Protein AF-A0A4W6EGZ7-F1 (afdb_monomer)

Nearest PDB structures (foldseek):
  6w8p-assembly1_B  TM=8.541E-01  e=7.254E-18  Homo sapiens
  6w8n-assembly1_B  TM=8.958E-01  e=4.864E-16  Homo sapiens
  7lf6-assembly1_B  TM=8.904E-01  e=7.593E-16  Homo sapiens
  6w8p-assembly1_A  TM=8.804E-01  e=4.406E-16  Homo sapiens
  8fy5-assembly1_A  TM=9.240E-01  e=3.176E-13  Homo sapiens

Sequence (349 aa):
MGENDDSDIIEHHVEEEMEKRGARSHAASSSSFPESVSPSDREGHSSTQSSHRLLAYSDALISIIATVMILPVAHTKVEDNEELRESVQQLLTTKIAVYLMTFLIVNVAWAAHIRLFQVIVRIDDCLALLNLACMMLITFLPYTFSLMATFPQKILGILLFCGCVMVIGVIQSVIVLYAFSRPFLLNEQIQISENQTFYKHHILKVIMRVPLMCLFASIFSFIFFQLSYVLLAIVIFLPYISQFLKWCRSKAIGQVEETPDSMQFYTFLPNEPLTKERVEAFSDGVYAIVATLLILDIWFVSLCYLECSQKRQIHIFYTQYILLLKNLDMFILSGSFLSVRTTSQTQLS

Mean predicted aligned error: 16.62 Å

Solvent-accessible surface area (backbone atoms only — not comparable to full-atom values): 20512 Å² total; per-residue (Å²): 141,78,85,87,83,89,85,90,85,91,80,91,76,93,79,92,85,86,84,81,86,85,82,87,88,83,88,82,88,81,87,79,84,87,79,89,75,84,92,78,81,81,76,69,64,62,45,47,54,52,34,53,53,52,51,52,49,52,37,38,50,51,21,47,55,40,53,60,51,48,51,79,50,72,71,61,82,83,70,98,44,78,85,48,45,62,59,48,49,55,51,49,52,50,43,50,50,51,35,53,51,52,33,51,50,49,49,51,55,47,55,52,51,49,60,55,52,72,50,41,55,50,63,51,72,68,53,51,51,51,48,52,56,40,50,58,50,59,67,45,45,64,54,29,49,52,46,23,70,74,38,73,90,43,66,65,22,52,47,49,36,33,48,50,48,33,52,43,32,51,51,54,44,49,51,50,55,51,43,70,74,39,62,89,27,40,40,68,77,54,67,74,41,94,53,50,69,58,54,52,52,50,54,45,54,61,55,43,46,60,27,51,51,33,49,52,28,47,62,42,36,78,79,39,56,74,59,19,54,54,44,50,50,47,64,65,43,47,64,56,51,55,52,50,52,48,54,48,43,58,72,71,48,65,95,71,86,82,73,87,85,84,46,88,88,69,75,78,85,74,78,69,74,77,59,64,70,59,54,50,48,27,49,52,30,39,54,51,50,54,52,51,52,52,54,49,50,54,48,52,54,50,50,53,49,51,52,50,51,51,54,50,52,54,51,50,53,52,52,52,51,53,52,50,51,54,52,50,54,51,48,53,54,48,52,56,54,52,61,59,54,58,66,66,62,73,79,76,121

Organism: Lates calcarifer (NCBI:txid8187)

Foldseek 3Di:
DDDDDDDDDDDDDDDDDDDDDDDDDDDDDDDDDDDDDDPDDPPPPPQLVVLVVLLLVLLLLLLLLLQCLCVVLVPDDDDPDPVCVVVSVVVSVLSVVLSVLLSLVSVVLNLLVLVLVVFFRGDDPVLSVLSVVLSVLSSCLSVLSVVCSVCVVDLSSLCVNLVSLLVSLVSSLVSLVVCLVPVVRGDPVLSPDPPVVVVSVVSNCVSVVLSVLSVVLSVCCVVDSVVSVVSNVCSSCVVVVLVVVVVVCCVVPPDDDDDDDPCVVPPDPPPPDRDPVSVVSNVVSNVVVVVVVVVVVVVVVVVVVVVVVVVVVVVVVVVVVVVVVVVVVVVVVVVVVVVVVVVVVVVPD

Radius of gyration: 38.83 Å; Cα contacts (8 Å, |Δi|>4): 187; chains: 1; bounding box: 89×87×146 Å

Structure (mmCIF, N/CA/C/O backbone):
data_AF-A0A4W6EGZ7-F1
#
_entry.id   AF-A0A4W6EGZ7-F1
#
loop_
_atom_site.group_PDB
_atom_site.id
_atom_site.type_symbol
_atom_site.label_atom_id
_atom_site.label_alt_id
_atom_site.label_comp_id
_atom_site.label_asym_id
_atom_site.label_entity_id
_atom_site.label_seq_id
_atom_site.pdbx_PDB_ins_code
_atom_site.Cartn_x
_atom_site.Cartn_y
_atom_site.Cartn_z
_atom_site.occupancy
_atom_site.B_iso_or_equiv
_atom_site.auth_seq_id
_atom_site.auth_comp_id
_atom_site.auth_asym_id
_atom_site.auth_atom_id
_atom_site.pdbx_PDB_model_num
ATOM 1 N N . MET A 1 1 ? 46.562 -60.306 -47.762 1.00 34.50 1 MET A N 1
ATOM 2 C CA . MET A 1 1 ? 47.275 -61.598 -47.734 1.00 34.50 1 MET A CA 1
ATOM 3 C C . MET A 1 1 ? 48.629 -61.301 -47.121 1.00 34.50 1 MET A C 1
ATOM 5 O O . MET A 1 1 ? 49.376 -60.586 -47.766 1.00 34.50 1 MET A O 1
ATOM 9 N N . GLY A 1 2 ? 48.981 -61.627 -45.885 1.00 35.75 2 GLY A N 1
ATOM 10 C CA . GLY A 1 2 ? 48.367 -62.250 -44.701 1.00 35.75 2 GLY A CA 1
ATOM 11 C C . GLY A 1 2 ? 49.267 -61.827 -43.512 1.00 35.75 2 GLY A C 1
ATOM 12 O O . GLY A 1 2 ? 50.408 -61.444 -43.753 1.00 35.75 2 GLY A O 1
ATOM 13 N N . GLU A 1 3 ? 48.692 -61.567 -42.338 1.00 38.72 3 GLU A N 1
ATOM 14 C CA . GLU A 1 3 ? 48.838 -62.384 -41.108 1.00 38.72 3 GLU A CA 1
ATOM 15 C C . GLU A 1 3 ? 50.062 -62.067 -40.214 1.00 38.72 3 GLU A C 1
ATOM 17 O O . GLU A 1 3 ? 51.197 -62.143 -40.668 1.00 38.72 3 GLU A O 1
ATOM 22 N N . ASN A 1 4 ? 49.724 -61.784 -38.940 1.00 37.88 4 ASN A N 1
ATOM 23 C CA . ASN A 1 4 ? 50.337 -62.189 -37.656 1.00 37.88 4 ASN A CA 1
ATOM 24 C C . ASN A 1 4 ? 51.778 -61.715 -37.317 1.00 37.88 4 ASN A C 1
ATOM 26 O O . ASN A 1 4 ? 52.574 -61.438 -38.199 1.00 37.88 4 ASN A O 1
ATOM 30 N N . ASP A 1 5 ? 52.204 -61.539 -36.060 1.00 37.78 5 ASP A N 1
ATOM 31 C CA . ASP A 1 5 ? 51.812 -62.206 -34.812 1.00 37.78 5 ASP A CA 1
ATOM 32 C C . ASP A 1 5 ? 52.234 -61.392 -33.562 1.00 37.78 5 ASP A C 1
ATOM 34 O O . ASP A 1 5 ? 53.065 -60.482 -33.643 1.00 37.78 5 ASP A O 1
ATOM 38 N N . ASP A 1 6 ? 51.653 -61.771 -32.426 1.00 41.25 6 ASP A N 1
ATOM 39 C CA . ASP A 1 6 ? 51.824 -61.269 -31.055 1.00 41.25 6 ASP A CA 1
ATOM 40 C C . ASP A 1 6 ? 53.234 -61.432 -30.444 1.00 41.25 6 ASP A C 1
ATOM 42 O O . ASP A 1 6 ? 53.956 -62.374 -30.766 1.00 41.25 6 ASP A O 1
ATOM 46 N N . SER A 1 7 ? 53.557 -60.607 -29.431 1.00 36.69 7 SER A N 1
ATOM 47 C CA . SER A 1 7 ? 54.223 -61.084 -28.198 1.00 36.69 7 SER A CA 1
ATOM 48 C C . SER A 1 7 ? 54.240 -60.030 -27.074 1.00 36.69 7 SER A C 1
ATOM 50 O O . SER A 1 7 ? 54.911 -59.001 -27.177 1.00 36.69 7 SER A O 1
ATOM 52 N N . ASP A 1 8 ? 53.520 -60.357 -25.999 1.00 34.88 8 ASP A N 1
ATOM 53 C CA . ASP A 1 8 ? 53.550 -59.799 -24.639 1.00 34.88 8 ASP A CA 1
ATOM 54 C C . ASP A 1 8 ? 54.865 -60.094 -23.870 1.00 34.88 8 ASP A C 1
ATOM 56 O O . ASP A 1 8 ? 55.691 -60.885 -24.326 1.00 34.88 8 ASP A O 1
ATOM 60 N N . ILE A 1 9 ? 54.929 -59.567 -22.625 1.00 34.62 9 ILE A N 1
ATOM 61 C CA . ILE A 1 9 ? 55.724 -59.967 -21.423 1.00 34.62 9 ILE A CA 1
ATOM 62 C C . ILE A 1 9 ? 56.802 -58.919 -21.046 1.00 34.62 9 ILE A C 1
ATOM 64 O O . ILE A 1 9 ? 57.808 -58.779 -21.729 1.00 34.62 9 ILE A O 1
ATOM 68 N N . ILE A 1 10 ? 56.537 -57.983 -20.117 1.00 34.59 10 ILE A N 1
ATOM 69 C CA . ILE A 1 10 ? 56.601 -58.024 -18.626 1.00 34.59 10 ILE A CA 1
ATOM 70 C C . ILE A 1 10 ? 58.019 -58.193 -18.042 1.00 34.59 10 ILE A C 1
ATOM 72 O O . ILE A 1 10 ? 58.571 -59.283 -18.080 1.00 34.59 10 ILE A O 1
ATOM 76 N N . GLU A 1 11 ? 58.498 -57.157 -17.339 1.00 32.06 11 GLU A N 1
ATOM 77 C CA . GLU A 1 11 ? 59.302 -57.238 -16.097 1.00 32.06 11 GLU A CA 1
ATOM 78 C C . GLU A 1 11 ? 59.137 -55.888 -15.349 1.00 32.06 11 GLU A C 1
ATOM 80 O O . GLU A 1 11 ? 59.327 -54.830 -15.944 1.00 32.06 11 GLU A O 1
ATOM 85 N N . HIS A 1 12 ? 58.452 -55.832 -14.191 1.00 29.38 12 HIS A N 1
ATOM 86 C CA . HIS A 1 12 ? 59.007 -55.949 -12.820 1.00 29.38 12 HIS A CA 1
ATOM 87 C C . HIS A 1 12 ? 60.137 -54.931 -12.553 1.00 29.38 12 HIS A C 1
ATOM 89 O O . HIS A 1 12 ? 61.047 -54.812 -13.352 1.00 29.38 12 HIS A O 1
ATOM 95 N N . HIS A 1 13 ? 60.254 -54.190 -11.451 1.00 31.45 13 HIS A N 1
ATOM 96 C CA . HIS A 1 13 ? 59.600 -54.044 -10.146 1.00 31.45 13 HIS A CA 1
ATOM 97 C C . HIS A 1 13 ? 60.432 -52.937 -9.431 1.00 31.45 13 HIS A C 1
ATOM 99 O O . HIS A 1 13 ? 61.614 -52.842 -9.750 1.00 31.45 13 HIS A O 1
ATOM 105 N N . VAL A 1 14 ? 59.881 -52.252 -8.404 1.00 33.47 14 VAL A N 1
ATOM 106 C CA . VAL A 1 14 ? 60.615 -51.876 -7.150 1.00 33.47 14 VAL A CA 1
ATOM 107 C C . VAL A 1 14 ? 61.649 -50.727 -7.312 1.00 33.47 14 VAL A C 1
ATOM 109 O O . VAL A 1 14 ? 62.341 -50.650 -8.310 1.00 33.47 14 VAL A O 1
ATOM 112 N N . GLU A 1 15 ? 61.839 -49.708 -6.473 1.00 31.84 15 GLU A N 1
ATOM 113 C CA . GLU A 1 15 ? 61.562 -49.315 -5.080 1.00 31.84 15 GLU A CA 1
ATOM 114 C C . GLU A 1 15 ? 61.736 -47.760 -5.077 1.00 31.84 15 GLU A C 1
ATOM 116 O O . GLU A 1 15 ? 62.459 -47.218 -5.909 1.00 31.84 15 GLU A O 1
ATOM 121 N N . GLU A 1 16 ? 60.910 -46.965 -4.392 1.00 34.59 16 GLU A N 1
ATOM 122 C CA . GLU A 1 16 ? 61.142 -46.485 -3.013 1.00 34.59 16 GLU A CA 1
ATOM 123 C C . GLU A 1 16 ? 62.080 -45.259 -2.927 1.00 34.59 16 GLU A C 1
ATOM 125 O O . GLU A 1 16 ? 63.239 -45.303 -3.311 1.00 34.59 16 GLU A O 1
ATOM 130 N N . GLU A 1 17 ? 61.536 -44.125 -2.472 1.00 31.09 17 GLU A N 1
ATOM 131 C CA . GLU A 1 17 ? 62.020 -43.365 -1.303 1.00 31.09 17 GLU A CA 1
ATOM 132 C C . GLU A 1 17 ? 61.512 -41.912 -1.318 1.00 31.09 17 GLU A C 1
ATOM 134 O O . GLU A 1 17 ? 61.593 -41.162 -2.293 1.00 31.09 17 GLU A O 1
ATOM 139 N N . MET A 1 18 ? 60.958 -41.530 -0.169 1.00 36.44 18 MET A N 1
ATOM 140 C CA . MET A 1 18 ? 60.628 -40.168 0.227 1.00 36.44 18 MET A CA 1
ATOM 141 C C . MET A 1 18 ? 61.900 -39.434 0.672 1.00 36.44 18 MET A C 1
ATOM 143 O O . MET A 1 18 ? 62.632 -40.005 1.462 1.00 36.44 18 MET A O 1
ATOM 147 N N . GLU A 1 19 ? 62.064 -38.136 0.381 1.00 36.59 19 GLU A N 1
ATOM 148 C CA . GLU A 1 19 ? 62.277 -37.139 1.451 1.00 36.59 19 GLU A CA 1
ATOM 149 C C . GLU A 1 19 ? 62.376 -35.669 0.990 1.00 36.59 19 GLU A C 1
ATOM 151 O O . GLU A 1 19 ? 63.069 -35.305 0.049 1.00 36.59 19 GLU A O 1
ATOM 156 N N . LYS A 1 20 ? 61.737 -34.827 1.816 1.00 33.38 20 LYS A N 1
ATOM 157 C CA . LYS A 1 20 ? 6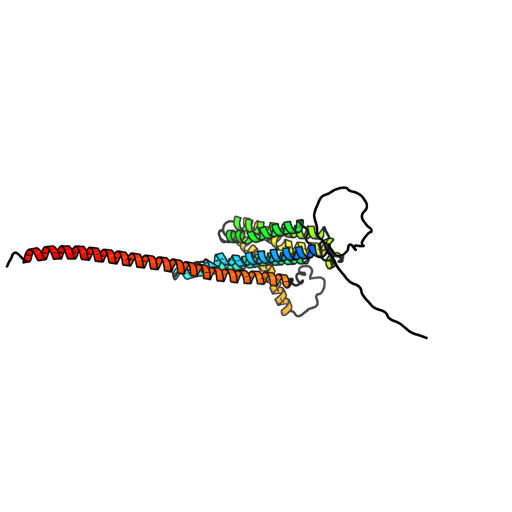2.123 -33.475 2.274 1.00 33.38 20 LYS A CA 1
ATOM 158 C C . LYS A 1 20 ? 62.247 -32.277 1.313 1.00 33.38 20 LYS A C 1
ATOM 160 O O . LYS A 1 20 ? 63.257 -32.014 0.680 1.00 33.38 20 LYS A O 1
ATOM 165 N N . ARG A 1 21 ? 61.262 -31.386 1.512 1.00 31.66 21 ARG A N 1
ATOM 166 C CA . ARG A 1 21 ? 61.390 -29.988 1.999 1.00 31.66 21 ARG A CA 1
ATOM 167 C C . ARG A 1 21 ? 62.599 -29.155 1.520 1.00 31.66 21 ARG A C 1
ATOM 169 O O . ARG A 1 21 ? 63.669 -29.228 2.110 1.00 31.66 21 ARG A O 1
ATOM 176 N N . GLY A 1 22 ? 62.269 -28.088 0.785 1.00 28.33 22 GLY A N 1
ATOM 177 C CA . GLY A 1 22 ? 62.440 -26.731 1.322 1.00 28.33 22 GLY A CA 1
ATOM 178 C C . GLY A 1 22 ? 63.346 -25.760 0.552 1.00 28.33 22 GLY A C 1
ATOM 179 O O . GLY A 1 22 ? 64.524 -26.012 0.371 1.00 28.33 22 GLY A O 1
ATOM 180 N N . ALA A 1 23 ? 62.768 -24.576 0.298 1.00 30.16 23 ALA A N 1
ATOM 181 C CA . ALA A 1 23 ? 63.390 -23.258 0.080 1.00 30.16 23 ALA A CA 1
ATOM 182 C C . ALA A 1 23 ? 63.791 -22.814 -1.352 1.00 30.16 23 ALA A C 1
ATOM 184 O O . ALA A 1 23 ? 64.776 -23.259 -1.920 1.00 30.16 23 ALA A O 1
ATOM 185 N N . ARG A 1 24 ? 62.998 -21.842 -1.858 1.00 32.19 24 ARG A N 1
ATOM 186 C CA . ARG A 1 24 ? 63.340 -20.574 -2.569 1.00 32.19 24 ARG A CA 1
ATOM 187 C C . ARG A 1 24 ? 64.786 -20.470 -3.107 1.00 32.19 24 ARG A C 1
ATOM 189 O O . ARG A 1 24 ? 65.709 -20.546 -2.314 1.00 32.19 24 ARG A O 1
ATOM 196 N N . SER A 1 25 ? 65.044 -20.123 -4.372 1.00 29.03 25 SER A N 1
ATOM 197 C CA . SER A 1 25 ? 64.777 -18.803 -4.978 1.00 29.03 25 SER A CA 1
ATOM 198 C C . SER A 1 25 ? 65.098 -18.774 -6.494 1.00 29.03 25 SER A C 1
ATOM 200 O O . SER A 1 25 ? 65.737 -19.676 -7.020 1.00 29.03 25 SER A O 1
ATOM 202 N N . HIS A 1 26 ? 64.724 -17.652 -7.128 1.00 33.03 26 HIS A N 1
ATOM 203 C CA . HIS A 1 26 ? 65.127 -17.116 -8.445 1.00 33.03 26 HIS A CA 1
ATOM 204 C C . HIS A 1 26 ? 64.165 -17.265 -9.641 1.00 33.03 26 HIS A C 1
ATOM 206 O O . HIS A 1 26 ? 64.108 -18.255 -10.355 1.00 33.03 26 HIS A O 1
ATOM 212 N N . ALA A 1 27 ? 63.444 -16.155 -9.836 1.00 31.47 27 ALA A N 1
ATOM 213 C CA . ALA A 1 27 ? 62.893 -15.594 -11.064 1.00 31.47 27 ALA A CA 1
ATOM 214 C C . ALA A 1 27 ? 63.597 -15.988 -12.378 1.00 31.47 27 ALA A C 1
ATOM 216 O O . ALA A 1 27 ? 64.810 -15.845 -12.483 1.00 31.47 27 ALA A O 1
ATOM 217 N N . ALA A 1 28 ? 62.822 -16.298 -13.424 1.00 30.58 28 ALA A N 1
ATOM 218 C CA . ALA A 1 28 ? 62.469 -15.349 -14.492 1.00 30.58 28 ALA A CA 1
ATOM 219 C C . ALA A 1 28 ? 61.888 -16.061 -15.736 1.00 30.58 28 ALA A C 1
ATOM 221 O O . ALA A 1 28 ? 62.391 -17.086 -16.177 1.00 30.58 28 ALA A O 1
ATOM 222 N N . SER A 1 29 ? 60.915 -15.384 -16.354 1.00 28.80 29 SER A N 1
ATOM 223 C CA . SER A 1 29 ? 60.563 -15.370 -17.788 1.00 28.80 29 SER A CA 1
ATOM 224 C C . SER A 1 29 ? 59.594 -16.407 -18.406 1.00 28.80 29 SER A C 1
ATOM 226 O O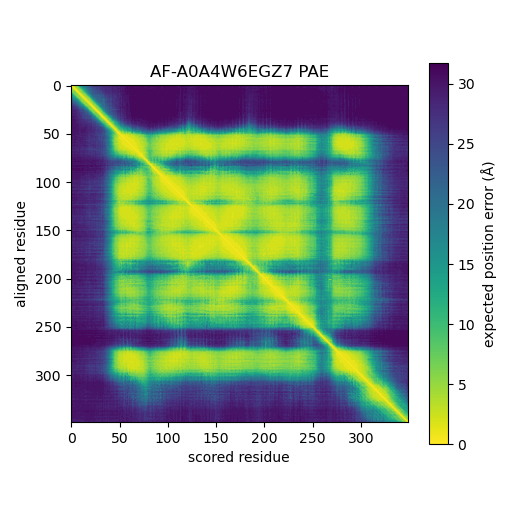 . SER A 1 29 ? 59.842 -17.604 -18.471 1.00 28.80 29 SER A O 1
ATOM 228 N N . SER A 1 30 ? 58.526 -15.817 -18.975 1.00 30.16 30 SER A N 1
ATOM 229 C CA . SER A 1 30 ? 57.712 -16.199 -20.149 1.00 30.16 30 SER A CA 1
ATOM 230 C C . SER A 1 30 ? 56.708 -17.360 -20.066 1.00 30.16 30 SER A C 1
ATOM 232 O O . SER A 1 30 ? 56.926 -18.446 -20.589 1.00 30.16 30 SER A O 1
ATOM 234 N N . SER A 1 31 ? 55.537 -17.030 -19.512 1.00 34.16 31 SER A N 1
ATOM 235 C CA . SER A 1 31 ? 54.205 -17.628 -19.723 1.00 34.16 31 SER A CA 1
ATOM 236 C C . SER A 1 31 ? 53.756 -17.484 -21.193 1.00 34.16 31 SER A C 1
ATOM 238 O O . SER A 1 31 ? 53.787 -16.379 -21.730 1.00 34.16 31 SER A O 1
ATOM 240 N N . SER A 1 32 ? 53.569 -18.583 -21.929 1.00 34.41 32 SER A N 1
ATOM 241 C CA . SER A 1 32 ? 52.324 -19.361 -22.129 1.00 34.41 32 SER A CA 1
ATOM 242 C C . SER A 1 32 ? 51.372 -18.806 -23.205 1.00 34.41 32 SER A C 1
ATOM 244 O O . SER A 1 32 ? 50.861 -17.694 -23.103 1.00 34.41 32 SER A O 1
ATOM 246 N N . PHE A 1 33 ? 51.146 -19.650 -24.216 1.00 30.58 33 PHE A N 1
ATOM 247 C CA . PHE A 1 33 ? 50.216 -19.543 -25.346 1.00 30.58 33 PHE A CA 1
ATOM 248 C C . PHE A 1 33 ? 48.742 -19.344 -24.918 1.00 30.58 33 PHE A C 1
ATOM 250 O O . PHE A 1 33 ? 48.397 -19.695 -23.789 1.00 30.58 33 PHE A O 1
ATOM 257 N N . PRO A 1 34 ? 47.863 -18.795 -25.787 1.00 43.19 34 PRO A N 1
ATOM 258 C CA . PRO A 1 34 ? 46.523 -18.377 -25.393 1.00 43.19 34 PRO A CA 1
ATOM 259 C C . PRO A 1 34 ? 45.506 -19.524 -25.477 1.00 43.19 34 PRO A C 1
ATOM 261 O O . PRO A 1 34 ? 45.296 -20.109 -26.538 1.00 43.19 34 PRO A O 1
ATOM 264 N N . GLU A 1 35 ? 44.825 -19.783 -24.363 1.00 32.62 35 GLU A N 1
ATOM 265 C CA . GLU A 1 35 ? 43.574 -20.541 -24.318 1.00 32.62 35 GLU A CA 1
ATOM 266 C C . GLU A 1 35 ? 42.425 -19.592 -24.697 1.00 32.62 35 GLU A C 1
ATOM 268 O O . GLU A 1 35 ? 42.230 -18.535 -24.090 1.00 32.62 35 GLU A O 1
ATOM 273 N N . SER A 1 36 ? 41.679 -19.944 -25.737 1.00 36.41 36 SER A N 1
ATOM 274 C CA . SER A 1 36 ? 40.517 -19.209 -26.226 1.00 36.41 36 SER A CA 1
ATOM 275 C C . SER A 1 36 ? 39.382 -19.215 -25.197 1.00 36.41 36 SER A C 1
ATOM 277 O O . SER A 1 36 ? 38.707 -20.228 -25.021 1.00 36.41 36 SER A O 1
ATOM 279 N N . VAL A 1 37 ? 39.128 -18.070 -24.563 1.00 37.94 37 VAL A N 1
ATOM 280 C CA . VAL A 1 37 ? 37.920 -17.833 -23.760 1.00 37.94 37 VAL A CA 1
ATOM 281 C C . VAL A 1 37 ? 36.997 -16.908 -24.546 1.00 37.94 37 VAL A C 1
ATOM 283 O O . VAL A 1 37 ? 37.290 -15.731 -24.745 1.00 37.94 37 VAL A O 1
ATOM 286 N N . SER A 1 38 ? 35.876 -17.452 -25.010 1.00 36.78 38 SER A N 1
ATOM 287 C CA . SER A 1 38 ? 34.748 -16.702 -25.567 1.00 36.78 38 SER A CA 1
ATOM 288 C C . SER A 1 38 ? 34.126 -15.784 -24.497 1.00 36.78 38 SER A C 1
ATOM 290 O O . SER A 1 38 ? 33.728 -16.285 -23.441 1.00 36.78 38 SER A O 1
ATOM 292 N N . PRO A 1 39 ? 33.997 -14.464 -24.729 1.00 40.12 39 PRO A N 1
ATOM 293 C CA . PRO A 1 39 ? 33.463 -13.529 -23.743 1.00 40.12 39 PRO A CA 1
ATOM 294 C C . PRO A 1 39 ? 31.978 -13.222 -24.008 1.00 40.12 39 PRO A C 1
ATOM 296 O O . PRO A 1 39 ? 31.656 -12.111 -24.421 1.00 40.12 39 PRO A O 1
ATOM 299 N N . SER A 1 40 ? 31.062 -14.179 -23.805 1.00 38.47 40 SER A N 1
ATOM 300 C CA . SER A 1 40 ? 29.619 -13.905 -24.006 1.00 38.47 40 SER A CA 1
ATOM 301 C C . SER A 1 40 ? 28.663 -14.276 -22.869 1.00 38.47 40 SER A C 1
ATOM 303 O O . SER A 1 40 ? 27.578 -13.710 -22.836 1.00 38.47 40 SER A O 1
ATOM 305 N N . ASP A 1 41 ? 29.028 -15.112 -21.888 1.00 40.09 41 ASP A N 1
ATOM 306 C CA . ASP A 1 41 ? 27.982 -15.737 -21.042 1.00 40.09 41 ASP A CA 1
ATOM 307 C C . ASP A 1 41 ? 28.017 -15.384 -19.540 1.00 40.09 41 ASP A C 1
ATOM 309 O O . ASP A 1 41 ? 27.253 -15.944 -18.755 1.00 40.09 41 ASP A O 1
ATOM 313 N N . ARG A 1 42 ? 28.868 -14.449 -19.087 1.00 41.28 42 ARG A N 1
ATOM 314 C CA . ARG A 1 42 ? 29.044 -14.182 -17.637 1.00 41.28 42 ARG A CA 1
ATOM 315 C C . ARG A 1 42 ? 28.344 -12.949 -17.056 1.00 41.28 42 ARG A C 1
ATOM 317 O O . ARG A 1 42 ? 28.245 -12.868 -15.835 1.00 41.28 42 ARG A O 1
ATOM 324 N N . GLU A 1 43 ? 27.799 -12.037 -17.861 1.00 45.09 43 GLU A N 1
ATOM 325 C CA . GLU A 1 43 ? 27.253 -10.762 -17.339 1.00 45.09 43 GLU A CA 1
ATOM 326 C C . GLU A 1 43 ? 25.711 -10.651 -17.347 1.00 45.09 43 GLU A C 1
ATOM 328 O O . GLU A 1 43 ? 25.152 -9.749 -16.724 1.00 45.09 43 GLU A O 1
ATOM 333 N N . GLY A 1 44 ? 24.990 -11.591 -17.974 1.00 45.84 44 GLY A N 1
ATOM 334 C CA . GLY A 1 44 ? 23.518 -11.552 -18.057 1.00 45.84 44 GLY A CA 1
ATOM 335 C C . GLY A 1 44 ? 22.761 -12.181 -16.875 1.00 45.84 44 GLY A C 1
ATOM 336 O O . GLY A 1 44 ? 21.657 -11.747 -16.540 1.00 45.84 44 GLY A O 1
ATOM 337 N N . HIS A 1 45 ? 23.338 -13.193 -16.219 1.00 46.47 45 HIS A N 1
ATOM 338 C CA . HIS A 1 45 ? 22.635 -13.983 -15.196 1.00 46.47 45 HIS A CA 1
ATOM 339 C C . HIS A 1 45 ? 22.722 -13.412 -13.769 1.00 46.47 45 HIS A C 1
ATOM 341 O O . HIS A 1 45 ? 21.817 -13.631 -12.966 1.00 46.47 45 HIS A O 1
ATOM 347 N N . SER A 1 46 ? 23.773 -12.662 -13.428 1.00 55.84 46 SER A N 1
ATOM 348 C CA . SER A 1 46 ? 23.961 -12.138 -12.064 1.00 55.84 46 SER A CA 1
ATOM 349 C C . SER A 1 46 ? 23.036 -10.955 -11.742 1.00 55.84 46 SER A C 1
ATOM 351 O O . SER A 1 46 ? 22.502 -10.868 -10.635 1.00 55.84 46 SER A O 1
ATOM 353 N N . SER A 1 47 ? 22.805 -10.067 -12.713 1.00 58.00 47 SER A N 1
ATOM 354 C CA . SER A 1 47 ? 21.984 -8.853 -12.560 1.00 58.00 47 SER A CA 1
ATOM 355 C C . SER A 1 47 ? 20.476 -9.130 -12.560 1.00 58.00 47 SER A C 1
ATOM 357 O O . SER A 1 47 ? 19.707 -8.434 -11.901 1.00 58.00 47 SER A O 1
ATOM 359 N N . THR A 1 48 ? 20.038 -10.176 -13.259 1.00 59.00 48 THR A N 1
ATOM 360 C CA . THR A 1 48 ? 18.641 -10.639 -13.249 1.00 59.00 48 THR A CA 1
ATOM 361 C C . THR A 1 48 ? 18.302 -11.387 -11.957 1.00 59.00 48 THR A C 1
ATOM 363 O O . THR A 1 48 ? 17.205 -11.253 -11.418 1.00 59.00 48 THR A O 1
ATOM 366 N N . GLN A 1 49 ? 19.258 -12.123 -11.384 1.00 62.19 49 GLN A N 1
ATOM 367 C CA . GLN A 1 49 ? 19.066 -12.770 -10.086 1.00 62.19 49 GLN A CA 1
ATOM 368 C C . GLN A 1 49 ? 19.002 -11.755 -8.930 1.00 62.19 49 GLN A C 1
ATOM 370 O O . GLN A 1 49 ? 18.236 -11.948 -7.979 1.00 62.19 49 GLN A O 1
ATOM 375 N N . SER A 1 50 ? 19.785 -10.671 -8.983 1.00 72.25 50 SER A N 1
ATOM 376 C CA . SER A 1 50 ? 19.764 -9.634 -7.943 1.00 72.25 50 SER A CA 1
ATOM 377 C C . SER A 1 50 ? 18.443 -8.860 -7.924 1.00 72.25 50 SER A C 1
ATOM 379 O O . SER A 1 50 ? 17.931 -8.573 -6.838 1.00 72.25 50 SER A O 1
ATOM 381 N N . SER A 1 51 ? 17.838 -8.605 -9.091 1.00 77.44 51 SER A N 1
ATOM 382 C CA . SER A 1 51 ? 16.540 -7.936 -9.173 1.00 77.44 51 SER A CA 1
ATOM 383 C C . SER A 1 51 ? 15.424 -8.776 -8.561 1.00 77.44 51 SER A C 1
ATOM 385 O O . SER A 1 51 ? 14.701 -8.288 -7.692 1.00 77.44 51 SER A O 1
ATOM 387 N N . HIS A 1 52 ? 15.354 -10.066 -8.891 1.00 83.25 52 HIS A N 1
ATOM 388 C CA . HIS A 1 52 ? 14.364 -10.975 -8.311 1.00 83.25 52 HIS A CA 1
ATOM 389 C C . HIS A 1 52 ? 14.433 -11.023 -6.774 1.00 83.25 52 HIS A C 1
ATOM 391 O O . HIS A 1 52 ? 13.409 -10.972 -6.093 1.00 83.25 52 HIS A O 1
ATOM 397 N N . ARG A 1 53 ? 15.644 -11.058 -6.201 1.00 88.06 53 ARG A N 1
ATOM 398 C CA . ARG A 1 53 ? 15.832 -11.043 -4.739 1.00 88.06 53 ARG A CA 1
ATOM 399 C C . ARG A 1 53 ? 15.368 -9.735 -4.100 1.00 88.06 53 ARG A C 1
ATOM 401 O O . ARG A 1 53 ? 14.771 -9.776 -3.027 1.00 88.06 53 ARG A O 1
ATOM 408 N N . LEU A 1 54 ? 15.630 -8.593 -4.737 1.00 88.12 54 LEU A N 1
ATOM 409 C CA . LEU A 1 54 ? 15.172 -7.292 -4.245 1.00 88.12 54 LEU A CA 1
ATOM 410 C C . LEU A 1 54 ? 13.642 -7.181 -4.291 1.00 88.12 54 LEU A C 1
ATOM 412 O O . LEU A 1 54 ? 13.035 -6.686 -3.344 1.00 88.12 54 LEU A O 1
ATOM 416 N N . LEU A 1 55 ? 13.020 -7.676 -5.364 1.00 88.56 55 LEU A N 1
ATOM 417 C CA . LEU A 1 55 ? 11.565 -7.718 -5.507 1.00 88.56 55 LEU A CA 1
ATOM 418 C C . LEU A 1 55 ? 10.927 -8.605 -4.430 1.00 88.56 55 LEU A C 1
ATOM 420 O O . LEU A 1 55 ? 10.000 -8.158 -3.757 1.00 88.56 55 LEU A O 1
ATOM 424 N N . ALA A 1 56 ? 11.468 -9.808 -4.215 1.00 90.25 56 ALA A N 1
ATOM 425 C CA . ALA A 1 56 ? 11.010 -10.716 -3.165 1.00 90.25 56 ALA A CA 1
ATOM 426 C C . ALA A 1 56 ? 11.156 -10.099 -1.763 1.00 90.25 56 ALA A C 1
ATOM 428 O O . ALA A 1 56 ? 10.268 -10.245 -0.925 1.00 90.25 56 ALA A O 1
ATOM 429 N N . TYR A 1 57 ? 12.243 -9.358 -1.515 1.00 92.25 57 TYR A N 1
ATOM 430 C CA . TYR A 1 57 ? 12.416 -8.591 -0.280 1.00 92.25 57 TYR A CA 1
ATOM 431 C C . TYR A 1 57 ? 11.320 -7.529 -0.107 1.00 92.25 57 TYR A C 1
ATOM 433 O O . TYR A 1 57 ? 10.697 -7.475 0.953 1.00 92.25 57 TYR A O 1
ATOM 441 N N . SER A 1 58 ? 11.053 -6.716 -1.136 1.00 93.38 58 SER A N 1
ATOM 442 C CA . SER A 1 58 ? 9.992 -5.702 -1.089 1.00 93.38 58 SER A CA 1
ATOM 443 C C . SER A 1 58 ? 8.614 -6.331 -0.840 1.00 93.38 58 SER A C 1
ATOM 445 O O . SER A 1 58 ? 7.847 -5.813 -0.032 1.00 93.38 58 SER A O 1
ATOM 447 N N 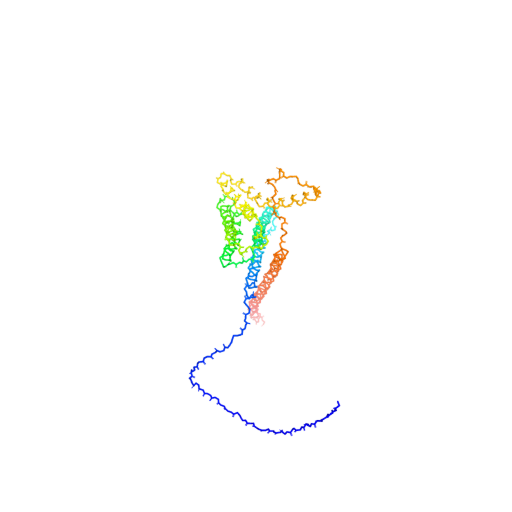. ASP A 1 59 ? 8.297 -7.453 -1.492 1.00 92.69 59 ASP A N 1
ATOM 448 C CA . ASP A 1 59 ? 7.005 -8.133 -1.331 1.00 92.69 59 ASP A CA 1
ATOM 449 C C . ASP A 1 59 ? 6.832 -8.703 0.082 1.00 92.69 59 ASP A C 1
ATOM 451 O O . ASP A 1 59 ? 5.794 -8.484 0.711 1.00 92.69 59 ASP A O 1
ATOM 455 N N . ALA A 1 60 ? 7.866 -9.362 0.614 1.00 92.69 60 ALA A N 1
ATOM 456 C CA . ALA A 1 60 ? 7.863 -9.872 1.981 1.00 92.69 60 ALA A CA 1
ATOM 457 C C . ALA A 1 60 ? 7.703 -8.734 3.000 1.00 92.69 60 ALA A C 1
ATOM 459 O O . ALA A 1 60 ? 6.878 -8.820 3.909 1.00 92.69 60 ALA A O 1
ATOM 460 N N . LEU A 1 61 ? 8.443 -7.636 2.823 1.00 93.88 61 LEU A N 1
ATOM 461 C CA . LEU A 1 61 ? 8.375 -6.472 3.702 1.00 93.88 61 LEU A CA 1
ATOM 462 C C . LEU A 1 61 ? 6.972 -5.848 3.702 1.00 93.88 61 LEU A C 1
ATOM 464 O O . LEU A 1 61 ? 6.399 -5.618 4.766 1.00 93.88 61 LEU A O 1
ATOM 468 N N . ILE A 1 62 ? 6.399 -5.604 2.521 1.00 92.44 62 ILE A N 1
ATOM 469 C CA . ILE A 1 62 ? 5.057 -5.027 2.381 1.00 92.44 62 ILE A CA 1
ATOM 470 C C . ILE A 1 62 ? 3.999 -5.964 2.977 1.00 92.44 62 ILE A C 1
ATOM 472 O O . ILE A 1 62 ? 3.115 -5.493 3.693 1.00 92.44 62 ILE A O 1
ATOM 476 N N . SER A 1 63 ? 4.110 -7.274 2.760 1.00 92.25 63 SER A N 1
ATOM 477 C CA . SER A 1 63 ? 3.217 -8.258 3.375 1.00 92.25 63 SER A CA 1
ATOM 478 C C . SER A 1 63 ? 3.257 -8.206 4.909 1.00 92.25 63 SER A C 1
ATOM 480 O O . SER A 1 63 ? 2.209 -8.181 5.563 1.00 92.25 63 SER A O 1
ATOM 482 N N . ILE A 1 64 ? 4.455 -8.137 5.500 1.00 92.00 64 ILE A N 1
ATOM 483 C CA . ILE A 1 64 ? 4.624 -7.986 6.952 1.00 92.00 64 ILE A CA 1
ATOM 484 C C . ILE A 1 64 ? 3.948 -6.698 7.424 1.00 92.00 64 ILE A C 1
ATOM 486 O O . ILE A 1 64 ? 3.138 -6.728 8.345 1.00 92.00 64 ILE A O 1
ATOM 490 N N . ILE A 1 65 ? 4.223 -5.570 6.768 1.00 91.69 65 ILE A N 1
ATOM 491 C CA . ILE A 1 65 ? 3.652 -4.267 7.134 1.00 91.69 65 ILE A CA 1
ATOM 492 C C . ILE A 1 65 ? 2.125 -4.286 7.063 1.00 91.69 65 ILE A C 1
ATOM 494 O O . ILE A 1 65 ? 1.467 -3.794 7.976 1.00 91.69 65 ILE A O 1
ATOM 498 N N . ALA A 1 66 ? 1.554 -4.850 5.998 1.00 90.06 66 ALA A N 1
ATOM 499 C CA . ALA A 1 66 ? 0.111 -4.924 5.816 1.00 90.06 66 ALA A CA 1
ATOM 500 C C . ALA A 1 66 ? -0.550 -5.761 6.921 1.00 90.06 66 ALA A C 1
ATOM 502 O O . ALA A 1 66 ? -1.581 -5.373 7.470 1.00 90.06 66 ALA A O 1
ATOM 503 N N . THR A 1 67 ? 0.058 -6.890 7.283 1.00 90.25 67 THR A N 1
ATOM 504 C CA . THR A 1 67 ? -0.496 -7.810 8.283 1.00 90.25 67 THR A CA 1
ATOM 505 C C . THR A 1 67 ? -0.355 -7.304 9.708 1.00 90.25 67 THR A C 1
ATOM 507 O O . THR A 1 67 ? -1.324 -7.385 10.460 1.00 90.25 67 THR A O 1
ATOM 510 N N . VAL A 1 68 ? 0.778 -6.704 10.089 1.00 87.62 68 VAL A N 1
ATOM 511 C CA . VAL A 1 68 ? 0.966 -6.197 11.462 1.00 87.62 68 VAL A CA 1
ATOM 512 C C . VAL A 1 68 ? 0.000 -5.062 11.830 1.00 87.62 68 VAL A C 1
ATOM 514 O O . VAL A 1 68 ? -0.176 -4.770 13.013 1.00 87.62 68 VAL A O 1
ATOM 517 N N . MET A 1 69 ? -0.701 -4.465 10.857 1.00 85.31 69 MET A N 1
ATOM 518 C CA . MET A 1 69 ? -1.751 -3.468 11.114 1.00 85.31 69 MET A CA 1
ATOM 519 C C . MET A 1 69 ? -2.953 -4.028 11.874 1.00 85.31 69 MET A C 1
ATOM 521 O O . MET A 1 69 ? -3.753 -3.245 12.383 1.00 85.31 69 MET A O 1
ATOM 525 N N . ILE A 1 70 ? -3.101 -5.353 11.971 1.00 85.88 70 ILE A N 1
ATOM 526 C CA . ILE A 1 70 ? -4.172 -5.971 12.761 1.00 85.88 70 ILE A CA 1
ATOM 527 C C . ILE A 1 70 ? -3.906 -5.901 14.272 1.00 85.88 70 ILE A C 1
ATOM 529 O O . ILE A 1 70 ? -4.845 -5.933 15.067 1.00 85.88 70 ILE A O 1
ATOM 533 N N . LEU A 1 71 ? -2.642 -5.756 14.691 1.00 82.94 71 LEU A N 1
ATOM 534 C CA . LEU A 1 71 ? -2.245 -5.808 16.105 1.00 82.94 71 LEU A CA 1
ATOM 535 C C . LEU A 1 71 ? -2.976 -4.784 16.998 1.00 82.94 71 LEU A C 1
ATOM 537 O O . LEU A 1 71 ? -3.471 -5.174 18.059 1.00 82.94 71 LEU A O 1
ATOM 541 N N . PRO A 1 72 ? -3.138 -3.502 16.602 1.00 76.62 72 PRO A N 1
ATOM 542 C CA . PRO A 1 72 ? -3.878 -2.524 17.403 1.00 76.62 72 PRO A CA 1
ATOM 543 C C . PRO A 1 72 ? -5.367 -2.860 17.582 1.00 76.62 72 PRO A C 1
ATOM 545 O O . PRO A 1 72 ? -6.001 -2.378 18.527 1.00 76.62 72 PRO A O 1
ATOM 548 N N . VAL A 1 73 ? -5.937 -3.658 16.670 1.00 78.06 73 VAL A N 1
ATOM 549 C CA . VAL A 1 73 ? -7.316 -4.154 16.761 1.00 78.06 73 VAL A CA 1
ATOM 550 C C . VAL A 1 73 ? -7.378 -5.313 17.753 1.00 78.06 73 VAL A C 1
ATOM 552 O O . VAL A 1 73 ? -8.206 -5.272 18.664 1.00 78.06 73 VAL A O 1
ATOM 555 N N . ALA A 1 74 ? -6.457 -6.276 17.634 1.00 71.81 74 ALA A N 1
ATOM 556 C CA . ALA A 1 74 ? -6.392 -7.478 18.468 1.00 71.81 74 ALA A CA 1
ATOM 557 C C . ALA A 1 74 ? -6.221 -7.180 19.971 1.00 71.81 74 ALA A C 1
ATOM 559 O O . ALA A 1 74 ? -6.792 -7.870 20.805 1.00 71.81 74 ALA A O 1
ATOM 560 N N . HIS A 1 75 ? -5.501 -6.116 20.340 1.00 70.19 75 HIS A N 1
ATOM 561 C CA . HIS A 1 75 ? -5.273 -5.747 21.748 1.00 70.19 75 HIS A CA 1
ATOM 562 C C . HIS A 1 75 ? -6.436 -4.974 22.409 1.00 70.19 75 HIS A C 1
ATOM 564 O O . HIS A 1 75 ? -6.282 -4.429 23.506 1.00 70.19 75 HIS A O 1
ATOM 570 N N . THR A 1 76 ? -7.601 -4.873 21.763 1.00 69.50 76 THR A N 1
ATOM 571 C CA . THR A 1 76 ? -8.750 -4.150 22.331 1.00 69.50 76 THR A CA 1
ATOM 572 C C . THR A 1 76 ? -9.428 -4.998 23.410 1.00 69.50 76 THR A C 1
ATOM 574 O O . THR A 1 76 ? -10.082 -5.989 23.103 1.00 69.50 76 THR A O 1
ATOM 577 N N . LYS A 1 77 ? -9.284 -4.605 24.682 1.00 65.88 77 LYS A N 1
ATOM 578 C CA . LYS A 1 77 ? -9.960 -5.255 25.816 1.00 65.88 77 LYS A CA 1
ATOM 579 C C . LYS A 1 77 ? -11.439 -4.859 25.840 1.00 65.88 77 LYS A C 1
ATOM 581 O O . LYS A 1 77 ? -11.749 -3.671 25.863 1.00 65.88 77 LYS A O 1
ATOM 586 N N . VAL A 1 78 ? -12.328 -5.847 25.836 1.00 61.81 78 VAL A N 1
ATOM 587 C CA . VAL A 1 78 ? -13.773 -5.662 26.022 1.00 61.81 78 VAL A CA 1
ATOM 588 C C . VAL A 1 78 ? -14.073 -5.928 27.497 1.00 61.81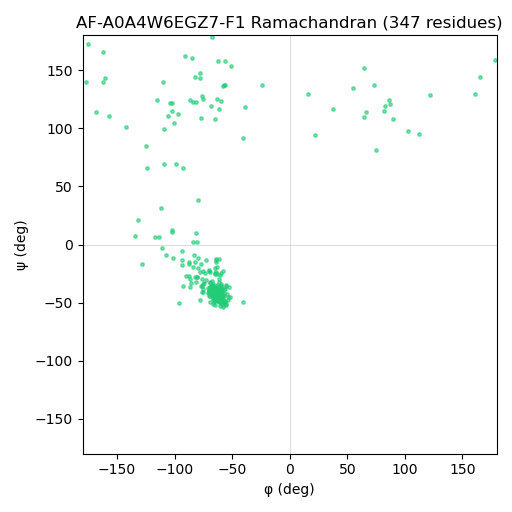 78 VAL A C 1
ATOM 590 O O . VAL A 1 78 ? -13.884 -7.050 27.958 1.00 61.81 78 VAL A O 1
ATOM 593 N N . GLU A 1 79 ? -14.458 -4.899 28.254 1.00 57.41 79 GLU A N 1
ATOM 594 C CA . GLU A 1 79 ? -14.949 -5.064 29.630 1.00 57.41 79 GLU A CA 1
ATOM 595 C C . GLU A 1 79 ? -16.433 -5.460 29.632 1.00 57.41 79 GLU A C 1
ATOM 597 O O . GLU A 1 79 ? -17.213 -4.994 28.801 1.00 57.41 79 GLU A O 1
ATOM 602 N N . ASP A 1 80 ? -16.811 -6.310 30.587 1.00 57.59 80 ASP A N 1
ATOM 603 C CA . ASP A 1 80 ? -18.085 -7.045 30.667 1.00 57.59 80 ASP A CA 1
ATOM 604 C C . ASP A 1 80 ? -19.265 -6.200 31.205 1.00 57.59 80 ASP A C 1
ATOM 606 O O . ASP A 1 80 ? -20.103 -6.664 31.974 1.00 57.59 80 ASP A O 1
ATOM 610 N N . ASN A 1 81 ? -19.329 -4.921 30.829 1.00 58.75 81 ASN A N 1
ATOM 611 C CA . ASN A 1 81 ? -20.388 -4.003 31.256 1.00 58.75 81 ASN A CA 1
ATOM 612 C C . ASN A 1 81 ? -21.387 -3.783 30.108 1.00 58.75 81 ASN A C 1
ATOM 614 O O . ASN A 1 81 ? -20.999 -3.314 29.039 1.00 58.75 81 ASN A O 1
ATOM 618 N N . GLU A 1 82 ? -22.677 -4.085 30.313 1.00 63.19 82 GLU A N 1
ATOM 619 C CA . GLU A 1 82 ? -23.700 -4.019 29.251 1.00 63.19 82 GLU A CA 1
ATOM 620 C C . GLU A 1 82 ? -23.864 -2.630 28.615 1.00 63.19 82 GLU A C 1
ATOM 622 O O . GLU A 1 82 ? -23.972 -2.544 27.394 1.00 63.19 82 GLU A O 1
ATOM 627 N N . GLU A 1 83 ? -23.783 -1.545 29.389 1.00 63.94 83 GLU A N 1
ATOM 628 C CA . GLU A 1 83 ? -23.818 -0.170 28.853 1.00 63.94 83 GLU A CA 1
ATOM 629 C C . GLU A 1 83 ? -22.551 0.188 28.053 1.00 63.94 83 GLU A C 1
ATOM 631 O O . GLU A 1 83 ? -22.570 1.032 27.155 1.00 63.94 83 GLU A O 1
ATOM 636 N N . LEU A 1 84 ? -21.441 -0.500 28.330 1.00 61.00 84 LEU A N 1
ATOM 637 C CA . LEU A 1 84 ? -20.188 -0.342 27.599 1.00 61.00 84 LEU A CA 1
ATOM 638 C C . LEU A 1 84 ? -20.205 -1.108 26.270 1.00 61.00 84 LEU A C 1
ATOM 640 O O . LEU A 1 84 ? -19.430 -0.765 25.382 1.00 61.00 84 LEU A O 1
ATOM 644 N N . ARG A 1 85 ? -21.082 -2.109 26.090 1.00 65.62 85 ARG A N 1
ATOM 645 C CA . ARG A 1 85 ? -21.097 -2.974 24.895 1.00 65.62 85 ARG A CA 1
ATOM 646 C C . ARG A 1 85 ? -21.405 -2.208 23.613 1.00 65.62 85 ARG A C 1
ATOM 648 O O . ARG A 1 85 ? -20.690 -2.403 22.635 1.00 65.62 85 ARG A O 1
ATOM 655 N N . GLU A 1 86 ? -22.399 -1.317 23.604 1.00 70.75 86 GLU A N 1
ATOM 656 C CA . GLU A 1 86 ? -22.716 -0.524 22.401 1.00 70.75 86 GLU A CA 1
ATOM 657 C C . GLU A 1 86 ? -21.576 0.435 22.030 1.00 70.75 86 GLU A C 1
ATOM 659 O O . GLU A 1 86 ? -21.163 0.504 20.868 1.00 70.75 86 GLU A O 1
ATOM 664 N N . SER A 1 87 ? -21.007 1.120 23.025 1.00 66.50 87 SER A N 1
ATOM 665 C CA . SER A 1 87 ? -19.881 2.041 22.822 1.00 66.50 87 SER A CA 1
ATOM 666 C C . SER A 1 87 ? -18.614 1.302 22.371 1.00 66.50 87 SER A C 1
ATOM 668 O O . SER A 1 87 ? -17.909 1.747 21.463 1.00 66.50 87 SER A O 1
ATOM 670 N N . VAL A 1 88 ? -18.344 0.127 22.949 1.00 70.69 88 VAL A N 1
ATOM 671 C CA . VAL A 1 88 ? -17.233 -0.750 22.557 1.00 70.69 88 VAL A CA 1
ATOM 672 C C . VAL A 1 88 ? -17.452 -1.319 21.155 1.00 70.69 88 VAL A C 1
ATOM 674 O O . VAL A 1 88 ? -16.497 -1.405 20.386 1.00 70.69 88 VAL A O 1
ATOM 677 N N . GLN A 1 89 ? -18.685 -1.647 20.769 1.00 76.94 89 GLN A N 1
ATOM 678 C CA . GLN A 1 89 ? -18.997 -2.176 19.441 1.00 76.94 89 GLN A CA 1
ATOM 679 C C . GLN A 1 89 ? -18.784 -1.128 18.339 1.00 76.94 89 GLN A C 1
ATOM 681 O O . GLN A 1 89 ? -18.212 -1.445 17.290 1.00 76.94 89 GLN A O 1
ATOM 686 N N . GLN A 1 90 ? -19.158 0.132 18.579 1.00 76.38 90 GLN A N 1
ATOM 687 C CA . GLN A 1 90 ? -18.851 1.235 17.660 1.00 76.38 90 GLN A CA 1
ATOM 688 C C . GLN A 1 90 ? -17.340 1.485 17.555 1.00 76.38 90 GLN A C 1
ATOM 690 O O . GLN A 1 90 ? -16.807 1.653 16.452 1.00 76.38 90 GLN A O 1
ATOM 695 N N . LEU A 1 91 ? -16.626 1.445 18.683 1.00 74.69 91 LEU A N 1
ATOM 696 C CA . LEU A 1 91 ? -15.173 1.601 18.718 1.00 74.69 91 LEU A CA 1
ATOM 697 C C . LEU A 1 91 ? -14.462 0.468 17.961 1.00 74.69 91 LEU A C 1
ATOM 699 O O . LEU A 1 91 ? -13.554 0.721 17.169 1.00 74.69 91 LEU A O 1
ATOM 703 N N . LEU A 1 92 ? -14.894 -0.776 18.167 1.00 78.19 92 LEU A N 1
ATOM 704 C CA . LEU A 1 92 ? -14.334 -1.955 17.513 1.00 78.19 92 LEU A CA 1
ATOM 705 C C . LEU A 1 92 ? -14.585 -1.917 16.004 1.00 78.19 92 LEU A C 1
ATOM 707 O O . LEU A 1 92 ? -13.658 -2.132 15.227 1.00 78.19 92 LEU A O 1
ATOM 711 N N . THR A 1 93 ? -15.799 -1.549 15.586 1.00 79.25 93 THR A N 1
ATOM 712 C CA . THR A 1 93 ? -16.137 -1.358 14.166 1.00 79.25 93 THR A CA 1
ATOM 713 C C . THR A 1 93 ? -15.251 -0.286 13.533 1.00 79.25 93 THR A C 1
ATOM 715 O O . THR A 1 93 ? -14.719 -0.486 12.443 1.00 79.25 93 THR A O 1
ATOM 718 N N . THR A 1 94 ? -15.015 0.821 14.242 1.00 79.75 94 THR A N 1
ATOM 719 C CA . THR A 1 94 ? -14.131 1.900 13.778 1.00 79.75 94 THR A CA 1
ATOM 720 C C . THR A 1 94 ? -12.684 1.426 13.646 1.00 79.75 94 THR A C 1
ATOM 722 O O . THR A 1 94 ? -12.038 1.697 12.636 1.00 79.75 94 THR A O 1
ATOM 725 N N . LYS A 1 95 ? -12.169 0.667 14.620 1.00 81.00 95 LYS A N 1
ATOM 726 C CA . LYS A 1 95 ? -10.813 0.099 14.567 1.00 81.00 95 LYS A CA 1
ATOM 727 C C . LYS A 1 95 ? -10.641 -0.922 13.442 1.00 81.00 95 LYS A C 1
ATOM 729 O O . LYS A 1 95 ? -9.617 -0.903 12.764 1.00 81.00 95 LYS A O 1
ATOM 734 N N . ILE A 1 96 ? -11.637 -1.780 13.218 1.00 84.50 96 ILE A N 1
ATOM 735 C CA . ILE A 1 96 ? -11.647 -2.733 12.100 1.00 84.50 96 ILE A CA 1
ATOM 736 C C . ILE A 1 96 ? -11.684 -1.980 10.767 1.00 84.50 96 ILE A C 1
ATOM 738 O O . ILE A 1 96 ? -10.921 -2.310 9.864 1.00 84.50 96 ILE A O 1
ATOM 742 N N . ALA A 1 97 ? -12.514 -0.941 10.645 1.00 81.06 97 ALA A N 1
ATOM 743 C CA . ALA A 1 97 ? -12.556 -0.105 9.449 1.00 81.06 97 ALA A CA 1
ATOM 744 C C . ALA A 1 97 ? -11.200 0.568 9.191 1.00 81.06 97 ALA A C 1
ATOM 746 O O . ALA A 1 97 ? -10.701 0.521 8.072 1.00 81.06 97 ALA A O 1
ATOM 747 N N . VAL A 1 98 ? -10.566 1.125 10.226 1.00 82.06 98 VAL A N 1
ATOM 748 C CA . VAL A 1 98 ? -9.208 1.687 10.162 1.00 82.06 98 VAL A CA 1
ATOM 749 C C . VAL A 1 98 ? -8.202 0.654 9.658 1.00 82.06 98 VAL A C 1
ATOM 751 O O . VAL A 1 98 ? -7.461 0.958 8.728 1.00 82.06 98 VAL A O 1
ATOM 754 N N . TYR A 1 99 ? -8.217 -0.562 10.211 1.00 84.88 99 TYR A N 1
ATOM 755 C CA . TYR A 1 99 ? -7.367 -1.665 9.760 1.00 84.88 99 TYR A CA 1
ATOM 756 C C . TYR A 1 99 ? -7.591 -2.011 8.283 1.00 84.88 99 TYR A C 1
ATOM 758 O O . TYR A 1 99 ? -6.632 -2.116 7.519 1.00 84.88 99 TYR A O 1
ATOM 766 N N . LEU A 1 100 ? -8.849 -2.160 7.860 1.00 85.94 100 LEU A N 1
ATOM 767 C CA . LEU A 1 100 ? -9.169 -2.468 6.467 1.00 85.94 100 LEU A CA 1
ATOM 768 C C . LEU A 1 100 ? -8.668 -1.360 5.535 1.00 85.94 100 LEU A C 1
ATOM 770 O O . LEU A 1 100 ? -8.086 -1.656 4.496 1.00 85.94 100 LEU A O 1
ATOM 774 N N . MET A 1 101 ? -8.820 -0.088 5.915 1.00 83.88 101 MET A N 1
ATOM 775 C CA . MET A 1 101 ? -8.329 1.041 5.119 1.00 83.88 101 MET A CA 1
ATOM 776 C C . MET A 1 101 ? -6.807 1.035 4.984 1.00 83.88 101 MET A C 1
ATOM 778 O O . MET A 1 101 ? -6.304 1.179 3.871 1.00 83.88 101 MET A O 1
ATOM 782 N N . THR A 1 102 ? -6.056 0.850 6.076 1.00 85.62 102 THR A N 1
ATOM 783 C CA . THR A 1 102 ? -4.585 0.791 6.014 1.00 85.62 102 THR A CA 1
ATOM 784 C C . THR A 1 102 ? -4.095 -0.411 5.235 1.00 85.62 102 THR A C 1
ATOM 786 O O . THR A 1 102 ? -3.188 -0.262 4.415 1.00 85.62 102 THR A O 1
ATOM 789 N N . PHE A 1 103 ? -4.718 -1.574 5.424 1.00 87.31 103 PHE A N 1
ATOM 790 C CA . PHE A 1 103 ? -4.422 -2.759 4.630 1.00 87.31 103 PHE A CA 1
ATOM 791 C C . PHE A 1 103 ? -4.615 -2.468 3.136 1.00 87.31 103 PHE A C 1
ATOM 793 O O . PHE A 1 103 ? -3.707 -2.697 2.337 1.00 87.31 103 PHE A O 1
ATOM 800 N N . LEU A 1 104 ? -5.750 -1.881 2.747 1.00 85.25 104 LEU A N 1
ATOM 801 C CA . LEU A 1 104 ? -6.031 -1.517 1.357 1.00 85.25 104 LEU A CA 1
ATOM 802 C C . LEU A 1 104 ? -5.046 -0.474 0.807 1.00 85.25 104 LEU A C 1
ATOM 804 O O . LEU A 1 104 ? -4.617 -0.602 -0.339 1.00 85.25 104 LEU A O 1
ATOM 808 N N . ILE A 1 105 ? -4.650 0.531 1.590 1.00 84.31 105 ILE A N 1
ATOM 809 C CA . ILE A 1 105 ? -3.654 1.533 1.172 1.00 84.31 105 ILE A CA 1
ATOM 810 C C . ILE A 1 105 ? -2.310 0.868 0.859 1.00 84.31 105 ILE A C 1
ATOM 812 O O . ILE A 1 105 ? -1.730 1.114 -0.201 1.00 84.31 105 ILE A O 1
ATOM 816 N N . VAL A 1 106 ? -1.819 0.015 1.762 1.00 88.25 106 VAL A N 1
ATOM 817 C CA . VAL A 1 106 ? -0.536 -0.680 1.587 1.00 88.25 106 VAL A CA 1
ATOM 818 C C . VAL A 1 106 ? -0.583 -1.596 0.358 1.00 88.25 106 VAL A C 1
ATOM 820 O O . VAL A 1 106 ? 0.361 -1.610 -0.429 1.00 88.25 106 VAL A O 1
ATOM 823 N N . ASN A 1 107 ? -1.710 -2.275 0.118 1.00 86.00 107 ASN A N 1
ATOM 824 C CA . ASN A 1 107 ? -1.913 -3.091 -1.083 1.00 86.00 107 ASN A CA 1
ATOM 825 C C . ASN A 1 107 ? -1.918 -2.267 -2.382 1.00 86.00 107 ASN A C 1
ATOM 827 O O . ASN A 1 107 ? -1.356 -2.705 -3.385 1.00 86.00 107 ASN A O 1
ATOM 831 N N . VAL A 1 108 ? -2.498 -1.060 -2.389 1.00 83.12 108 VAL A N 1
ATOM 832 C CA . VAL A 1 108 ? -2.419 -0.160 -3.557 1.00 83.12 108 VAL A CA 1
ATOM 833 C C . VAL A 1 108 ? -0.971 0.246 -3.826 1.00 83.12 108 VAL A C 1
ATOM 835 O O . VAL A 1 108 ? -0.530 0.208 -4.977 1.00 83.12 108 VAL A O 1
ATOM 838 N N . ALA A 1 109 ? -0.218 0.602 -2.781 1.00 84.19 109 ALA A N 1
ATOM 839 C CA . ALA A 1 109 ? 1.195 0.955 -2.910 1.00 84.19 109 ALA A CA 1
ATOM 840 C C . ALA A 1 109 ? 2.027 -0.221 -3.452 1.00 84.19 109 ALA A C 1
ATOM 842 O O . ALA A 1 109 ? 2.860 -0.034 -4.341 1.00 84.19 109 ALA A O 1
ATOM 843 N N . TRP A 1 110 ? 1.748 -1.436 -2.979 1.00 88.94 110 TRP A N 1
ATOM 844 C CA . TRP A 1 110 ? 2.356 -2.670 -3.473 1.00 88.94 110 TRP A CA 1
ATOM 845 C C . TRP A 1 110 ? 2.018 -2.961 -4.935 1.00 88.94 110 TRP A C 1
ATOM 847 O O . TRP A 1 110 ? 2.914 -3.224 -5.733 1.00 88.94 110 TRP A O 1
ATOM 857 N N . ALA A 1 111 ? 0.749 -2.841 -5.327 1.00 83.69 111 ALA A N 1
ATOM 858 C CA . ALA A 1 111 ? 0.335 -3.043 -6.711 1.00 83.69 111 ALA A CA 1
ATOM 859 C C . ALA A 1 111 ? 0.997 -2.025 -7.658 1.00 83.69 111 ALA A C 1
ATOM 861 O O . ALA A 1 111 ? 1.412 -2.384 -8.760 1.00 83.69 111 ALA A O 1
ATOM 862 N N . ALA A 1 112 ? 1.139 -0.764 -7.231 1.00 81.56 112 ALA A N 1
ATOM 863 C CA . ALA A 1 112 ? 1.884 0.250 -7.977 1.00 81.56 112 ALA A CA 1
ATOM 864 C C . ALA A 1 112 ? 3.375 -0.111 -8.098 1.00 81.56 112 ALA A C 1
ATOM 866 O O . ALA A 1 112 ? 3.951 -0.004 -9.181 1.00 81.56 112 ALA A O 1
ATOM 867 N N . HIS A 1 113 ? 3.978 -0.606 -7.014 1.00 86.06 113 HIS A N 1
ATOM 868 C CA . HIS A 1 113 ? 5.360 -1.079 -6.991 1.00 86.06 113 HIS A CA 1
ATOM 869 C C . HIS A 1 113 ? 5.585 -2.290 -7.915 1.00 86.06 113 HIS A C 1
ATOM 871 O O . HIS A 1 113 ? 6.569 -2.315 -8.652 1.00 86.06 113 HIS A O 1
ATOM 877 N N . ILE A 1 114 ? 4.673 -3.269 -7.954 1.00 84.69 114 ILE A N 1
ATOM 878 C CA . ILE A 1 114 ? 4.763 -4.389 -8.906 1.00 84.69 114 ILE A CA 1
ATOM 879 C C . ILE A 1 114 ? 4.785 -3.871 -10.335 1.00 84.69 114 ILE A C 1
ATOM 881 O O . ILE A 1 114 ? 5.693 -4.220 -11.082 1.00 84.69 114 ILE A O 1
ATOM 885 N N . ARG A 1 115 ? 3.822 -3.018 -10.700 1.00 78.88 115 ARG A N 1
ATOM 886 C CA . ARG A 1 115 ? 3.712 -2.488 -12.067 1.00 78.88 115 ARG A CA 1
ATOM 887 C C . ARG A 1 115 ? 4.955 -1.709 -12.484 1.00 78.88 115 ARG A C 1
ATOM 889 O O . ARG A 1 115 ? 5.371 -1.793 -13.632 1.00 78.88 115 ARG A O 1
ATOM 896 N N . LEU A 1 116 ? 5.569 -0.985 -11.549 1.00 80.38 116 LEU A N 1
ATOM 897 C CA . LEU A 1 116 ? 6.831 -0.290 -11.783 1.00 80.38 116 LEU A CA 1
ATOM 898 C C . LEU A 1 116 ? 7.959 -1.269 -12.145 1.00 80.38 116 LEU A C 1
ATOM 900 O O . LEU A 1 116 ? 8.655 -1.070 -13.137 1.00 80.38 116 LEU A O 1
ATOM 904 N N . PHE A 1 117 ? 8.115 -2.339 -11.365 1.00 83.00 117 PHE A N 1
ATOM 905 C CA . PHE A 1 117 ? 9.183 -3.323 -11.553 1.00 83.00 117 PHE A CA 1
ATOM 906 C C . PHE A 1 117 ? 8.879 -4.407 -12.600 1.00 83.00 117 PHE A C 1
ATOM 908 O O . PHE A 1 117 ? 9.785 -5.130 -12.984 1.00 83.00 117 PHE A O 1
ATOM 915 N N . GLN A 1 118 ? 7.650 -4.508 -13.113 1.00 79.81 118 GLN A N 1
ATOM 916 C CA . GLN A 1 118 ? 7.352 -5.313 -14.308 1.00 79.81 118 GLN A CA 1
ATOM 917 C C . GLN A 1 118 ? 7.997 -4.712 -15.569 1.00 79.81 118 GLN A C 1
ATOM 919 O O . GLN A 1 118 ? 8.404 -5.437 -16.472 1.00 79.81 118 GLN A O 1
ATOM 924 N N . VAL A 1 119 ? 8.135 -3.384 -15.612 1.00 77.75 119 VAL A N 1
ATOM 925 C CA . VAL A 1 119 ? 8.742 -2.655 -16.739 1.00 77.75 119 VAL A CA 1
ATOM 926 C C . VAL A 1 119 ? 10.275 -2.637 -16.656 1.00 77.75 119 VAL A C 1
ATOM 928 O O . VAL A 1 119 ? 10.957 -2.558 -17.681 1.00 77.75 119 VAL A O 1
ATOM 931 N N . ILE A 1 120 ? 10.819 -2.715 -15.439 1.00 78.75 120 ILE A N 1
ATOM 932 C CA . ILE A 1 120 ? 12.251 -2.613 -15.142 1.00 78.75 120 ILE A CA 1
ATOM 933 C C . ILE A 1 120 ? 12.816 -4.019 -14.925 1.00 78.75 120 ILE A C 1
ATOM 935 O O . ILE A 1 120 ? 12.618 -4.613 -13.870 1.00 78.75 120 ILE A O 1
ATOM 939 N N . VAL A 1 121 ? 13.546 -4.546 -15.911 1.00 75.50 121 VAL A N 1
ATOM 940 C CA . VAL A 1 121 ? 14.099 -5.914 -15.856 1.00 75.50 121 VAL A CA 1
ATOM 941 C C . VAL A 1 121 ? 15.455 -5.946 -15.147 1.00 75.50 121 VAL A C 1
ATOM 943 O O . VAL A 1 121 ? 15.760 -6.891 -14.415 1.00 75.50 121 VAL A O 1
ATOM 946 N N . ARG A 1 122 ? 16.273 -4.904 -15.338 1.00 78.12 122 ARG A N 1
ATOM 947 C CA . ARG A 1 122 ? 17.613 -4.786 -14.744 1.00 78.12 122 ARG A CA 1
ATOM 948 C C . ARG A 1 122 ? 17.642 -3.692 -13.683 1.00 78.12 122 ARG A C 1
ATOM 950 O O . ARG A 1 122 ? 17.049 -2.631 -13.865 1.00 78.12 122 ARG A O 1
ATOM 957 N N . ILE A 1 123 ? 18.341 -3.957 -12.580 1.00 81.56 123 ILE A N 1
ATOM 958 C CA . ILE A 1 123 ? 18.450 -3.041 -11.440 1.00 81.56 123 ILE A CA 1
ATOM 959 C C . ILE A 1 123 ? 19.899 -2.587 -11.285 1.00 81.56 123 ILE A C 1
ATOM 961 O O . ILE A 1 123 ? 20.786 -3.419 -11.115 1.00 81.56 123 ILE A O 1
ATOM 965 N N . ASP A 1 124 ? 20.104 -1.269 -11.286 1.00 85.00 124 ASP A N 1
ATOM 966 C CA . ASP A 1 124 ? 21.365 -0.639 -10.879 1.00 85.00 124 ASP A CA 1
ATOM 967 C C . ASP A 1 124 ? 21.355 -0.312 -9.377 1.00 85.00 124 ASP A C 1
ATOM 969 O O . ASP A 1 124 ? 20.291 -0.165 -8.766 1.00 85.00 124 ASP A O 1
ATOM 973 N N . ASP A 1 125 ? 22.532 -0.073 -8.792 1.00 87.69 125 ASP A N 1
ATOM 974 C CA . ASP A 1 125 ? 22.685 0.300 -7.375 1.00 87.69 125 ASP A CA 1
ATOM 975 C C . ASP A 1 125 ? 21.867 1.546 -6.991 1.00 87.69 125 ASP A C 1
ATOM 977 O O . ASP A 1 125 ? 21.299 1.629 -5.900 1.00 87.69 125 ASP A O 1
ATOM 981 N N . CYS A 1 126 ? 21.747 2.511 -7.910 1.00 88.62 126 CYS A N 1
ATOM 982 C CA . CYS A 1 126 ? 20.934 3.708 -7.700 1.00 88.62 126 CYS A CA 1
ATOM 983 C C . CYS A 1 126 ? 19.434 3.376 -7.612 1.00 88.62 126 CYS A C 1
ATOM 985 O O . CYS A 1 126 ? 18.754 3.876 -6.713 1.00 88.62 126 CYS A O 1
ATOM 987 N N . LEU A 1 127 ? 18.920 2.494 -8.483 1.00 88.69 127 LEU A N 1
ATOM 988 C CA . LEU A 1 127 ? 17.532 2.020 -8.398 1.00 88.69 127 LEU A CA 1
ATOM 989 C C . LEU A 1 127 ? 17.307 1.214 -7.121 1.00 88.69 127 LEU A C 1
ATOM 991 O O . LEU A 1 127 ? 16.258 1.360 -6.497 1.00 88.69 127 LEU A O 1
ATOM 995 N N . ALA A 1 128 ? 18.276 0.389 -6.720 1.00 90.00 128 ALA A N 1
ATOM 996 C CA . ALA A 1 128 ? 18.188 -0.391 -5.492 1.00 90.00 128 ALA A CA 1
ATOM 997 C C . ALA A 1 128 ? 18.097 0.514 -4.251 1.00 90.00 128 ALA A C 1
ATOM 999 O O . ALA A 1 128 ? 17.244 0.293 -3.390 1.00 90.00 128 ALA A O 1
ATOM 1000 N N . LEU A 1 129 ? 18.906 1.577 -4.186 1.00 91.81 129 LEU A N 1
ATOM 1001 C CA . LEU A 1 129 ? 18.855 2.563 -3.103 1.00 91.81 129 LEU A CA 1
ATOM 1002 C C . LEU A 1 129 ? 17.530 3.333 -3.104 1.00 91.81 129 LEU A C 1
ATOM 1004 O O . LEU A 1 129 ? 16.920 3.527 -2.052 1.00 91.81 129 LEU A O 1
ATOM 1008 N N . LEU A 1 130 ? 17.049 3.731 -4.283 1.00 92.12 130 LEU A N 1
ATOM 1009 C CA . LEU A 1 130 ? 15.785 4.450 -4.428 1.00 92.12 130 LEU A CA 1
ATOM 1010 C C . LEU A 1 130 ? 14.580 3.561 -4.062 1.00 92.12 130 LEU A C 1
ATOM 1012 O O . LEU A 1 130 ? 13.632 4.028 -3.428 1.00 92.12 130 LEU A O 1
ATOM 1016 N N . ASN A 1 131 ? 14.652 2.262 -4.367 1.00 92.00 131 ASN A N 1
ATOM 1017 C CA . ASN A 1 131 ? 13.708 1.257 -3.887 1.00 92.00 131 ASN A CA 1
ATOM 1018 C C . ASN A 1 131 ? 13.746 1.125 -2.360 1.00 92.00 131 ASN A C 1
ATOM 1020 O O . ASN A 1 131 ? 12.699 1.147 -1.721 1.00 92.00 131 ASN A O 1
ATOM 1024 N N . LEU A 1 132 ? 14.932 1.039 -1.755 1.00 92.50 132 LEU A N 1
ATOM 1025 C CA . LEU A 1 132 ? 15.066 0.939 -0.302 1.00 92.50 132 LEU A CA 1
ATOM 1026 C C . LEU A 1 132 ? 14.499 2.181 0.409 1.00 92.50 132 LEU A C 1
ATOM 1028 O O . LEU A 1 132 ? 13.797 2.055 1.412 1.00 92.50 132 LEU A O 1
ATOM 1032 N N . ALA A 1 133 ? 14.723 3.372 -0.152 1.00 94.25 133 ALA A N 1
ATOM 1033 C CA . ALA A 1 133 ? 14.117 4.613 0.326 1.00 94.25 133 ALA A CA 1
ATOM 1034 C C . ALA A 1 133 ? 12.580 4.597 0.204 1.00 94.25 133 ALA A C 1
ATOM 1036 O O . ALA A 1 133 ? 11.880 5.032 1.119 1.00 94.25 133 ALA A O 1
ATOM 1037 N N . CYS A 1 134 ? 12.045 4.051 -0.894 1.00 93.31 134 CYS A N 1
ATOM 1038 C CA . CYS A 1 134 ? 10.607 3.840 -1.074 1.00 93.31 134 CYS A CA 1
ATOM 1039 C C . CYS A 1 134 ? 10.042 2.886 -0.006 1.00 93.31 134 CYS A C 1
ATOM 1041 O O . CYS A 1 134 ? 9.053 3.211 0.651 1.00 93.31 134 CYS A O 1
ATOM 1043 N N . MET A 1 135 ? 10.708 1.751 0.229 1.00 93.69 135 MET A N 1
ATOM 1044 C CA . MET A 1 135 ? 10.318 0.773 1.249 1.00 93.69 135 MET A CA 1
ATOM 1045 C C . MET A 1 135 ? 10.307 1.379 2.656 1.00 93.69 135 MET A C 1
ATOM 1047 O O . MET A 1 135 ? 9.351 1.171 3.400 1.00 93.69 135 MET A O 1
ATOM 1051 N N . MET A 1 136 ? 11.310 2.190 3.001 1.00 94.69 136 MET A N 1
ATOM 1052 C CA . MET A 1 136 ? 11.369 2.911 4.277 1.00 94.69 136 MET A CA 1
ATOM 1053 C C . MET A 1 136 ? 10.177 3.861 4.484 1.00 94.69 136 MET A C 1
ATOM 1055 O O . MET A 1 136 ? 9.696 4.025 5.600 1.00 94.69 136 MET A O 1
ATOM 1059 N N . LEU A 1 137 ? 9.674 4.503 3.429 1.00 93.56 137 LEU A N 1
ATOM 1060 C CA . LEU A 1 137 ? 8.489 5.357 3.550 1.00 93.56 137 LEU A CA 1
ATOM 1061 C C . LEU A 1 137 ? 7.196 4.542 3.631 1.00 93.56 137 LEU A C 1
ATOM 1063 O O . LEU A 1 137 ? 6.279 4.924 4.358 1.00 93.56 137 LEU A O 1
ATOM 1067 N N . ILE A 1 138 ? 7.118 3.413 2.922 1.00 91.88 138 ILE A N 1
ATOM 1068 C CA . ILE A 1 138 ? 5.964 2.510 2.993 1.00 91.88 138 ILE A CA 1
ATOM 1069 C C . ILE A 1 138 ? 5.839 1.901 4.398 1.00 91.88 138 ILE A C 1
ATOM 1071 O O . ILE A 1 138 ? 4.729 1.838 4.923 1.00 91.88 138 ILE A O 1
ATOM 1075 N N . THR A 1 139 ? 6.945 1.530 5.057 1.00 91.56 139 THR A N 1
ATOM 1076 C CA . THR A 1 139 ? 6.926 1.042 6.455 1.00 91.56 139 THR A CA 1
ATOM 1077 C C . THR A 1 139 ? 6.441 2.104 7.443 1.00 91.56 139 THR A C 1
ATOM 1079 O O . THR A 1 139 ? 5.892 1.768 8.492 1.00 91.56 139 THR A O 1
ATOM 1082 N N . PHE A 1 140 ? 6.595 3.384 7.104 1.00 91.81 140 PHE A N 1
ATOM 1083 C CA . PHE A 1 140 ? 6.156 4.508 7.924 1.00 91.81 140 PHE A CA 1
ATOM 1084 C C . PHE A 1 140 ? 4.667 4.867 7.733 1.00 91.81 140 PHE A C 1
ATOM 1086 O O . PHE A 1 140 ? 4.068 5.485 8.615 1.00 91.81 140 PHE A O 1
ATOM 1093 N N . LEU A 1 141 ? 4.023 4.447 6.633 1.00 89.44 141 LEU A N 1
ATOM 1094 C CA . LEU A 1 141 ? 2.590 4.688 6.375 1.00 89.44 141 LEU A CA 1
ATOM 1095 C C . LEU A 1 141 ? 1.656 4.226 7.510 1.00 89.44 141 LEU A C 1
ATOM 1097 O O . LEU A 1 141 ? 0.813 5.021 7.928 1.00 89.44 141 LEU A O 1
ATOM 1101 N N . PRO A 1 142 ? 1.796 3.005 8.058 1.00 86.69 142 PRO A N 1
ATOM 1102 C CA . PRO A 1 142 ? 1.122 2.589 9.283 1.00 86.69 142 PRO A CA 1
ATOM 1103 C C . PRO A 1 142 ? 1.050 3.619 10.402 1.00 86.69 142 PRO A C 1
ATOM 1105 O O . PRO A 1 142 ? -0.006 3.875 10.982 1.00 86.69 142 PRO A O 1
ATOM 1108 N N . TYR A 1 143 ? 2.203 4.206 10.710 1.00 87.31 143 TYR A N 1
ATOM 1109 C CA . TYR A 1 143 ? 2.359 5.122 11.819 1.00 87.31 143 TYR A CA 1
ATOM 1110 C C . TYR A 1 143 ? 1.637 6.435 11.526 1.00 87.31 143 TYR A C 1
ATOM 1112 O O . TYR A 1 143 ? 0.895 6.931 12.374 1.00 87.31 143 TYR A O 1
ATOM 1120 N N . THR A 1 144 ? 1.788 6.966 10.308 1.00 91.25 144 THR A N 1
ATOM 1121 C CA . THR A 1 144 ? 1.106 8.205 9.910 1.00 91.25 144 THR A CA 1
ATOM 1122 C C . THR A 1 144 ? -0.411 8.041 9.925 1.00 91.25 144 THR A C 1
ATOM 1124 O O . THR A 1 144 ? -1.116 8.927 10.410 1.00 91.25 144 THR A O 1
ATOM 1127 N N . PHE A 1 145 ? -0.919 6.878 9.508 1.00 86.81 145 PHE A N 1
ATOM 1128 C CA . PHE A 1 145 ? -2.343 6.578 9.587 1.00 86.81 145 PHE A CA 1
ATOM 1129 C C . PHE A 1 145 ? -2.827 6.423 11.034 1.00 86.81 145 PHE A C 1
ATOM 1131 O O . PHE A 1 145 ? -3.862 6.977 11.397 1.00 86.81 145 PHE A O 1
ATOM 1138 N N . SER A 1 146 ? -2.081 5.718 11.889 1.00 84.94 146 SER A N 1
ATOM 1139 C CA . SER A 1 146 ? -2.421 5.594 13.313 1.00 84.94 146 SER A CA 1
ATOM 1140 C C . SER A 1 146 ? -2.459 6.958 14.005 1.00 84.94 146 SER A C 1
ATOM 1142 O O . SER A 1 146 ? -3.341 7.216 14.826 1.00 84.94 146 SER A O 1
ATOM 1144 N N . LEU A 1 147 ? -1.530 7.854 13.661 1.00 87.31 147 LEU A N 1
ATOM 1145 C CA . LEU A 1 147 ? -1.510 9.223 14.168 1.00 87.31 147 LEU A CA 1
ATOM 1146 C C . LEU A 1 147 ? -2.744 10.009 13.699 1.00 87.31 147 LEU A C 1
ATOM 1148 O O . LEU A 1 147 ? -3.389 10.679 14.507 1.00 87.31 147 LEU A O 1
ATOM 1152 N N . MET A 1 148 ? -3.104 9.878 12.419 1.00 86.44 148 MET A N 1
ATOM 1153 C CA . MET A 1 148 ? -4.310 10.477 11.840 1.00 86.44 148 MET A CA 1
ATOM 1154 C C . MET A 1 148 ? -5.590 9.969 12.522 1.00 86.44 148 MET A C 1
ATOM 1156 O O . MET A 1 148 ? -6.463 10.768 12.851 1.00 86.44 148 MET A O 1
ATOM 1160 N N . ALA A 1 149 ? -5.685 8.665 12.795 1.00 83.50 149 ALA A N 1
ATOM 1161 C CA . ALA A 1 149 ? -6.833 8.058 13.466 1.00 83.50 149 ALA A CA 1
ATOM 1162 C C . ALA A 1 149 ? -6.950 8.466 14.947 1.00 83.50 149 ALA A C 1
ATOM 1164 O O . ALA A 1 149 ? -8.058 8.584 15.464 1.00 83.50 149 ALA A O 1
ATOM 1165 N N . THR A 1 150 ? -5.822 8.702 15.627 1.00 83.50 150 THR A N 1
ATOM 1166 C CA . THR A 1 150 ? -5.799 9.092 17.050 1.00 83.50 150 THR A CA 1
ATOM 1167 C C . THR A 1 150 ? -6.190 10.557 17.248 1.00 83.50 150 THR A C 1
ATOM 1169 O O . THR A 1 150 ? -6.861 10.897 18.221 1.00 83.50 150 THR A O 1
ATOM 1172 N N . PHE A 1 151 ? -5.802 11.437 16.319 1.00 85.62 151 PHE A N 1
ATOM 1173 C CA . PHE A 1 151 ? -6.063 12.875 16.407 1.00 85.62 151 PHE A CA 1
ATOM 1174 C C . PHE A 1 151 ? -6.812 13.403 15.174 1.00 85.62 151 PHE A C 1
ATOM 1176 O O . PHE A 1 151 ? -6.281 14.260 14.463 1.00 85.62 151 PHE A O 1
ATOM 1183 N N . PRO A 1 152 ? -8.071 12.983 14.935 1.00 81.25 152 PRO A N 1
ATOM 1184 C CA . PRO A 1 152 ? -8.793 13.331 13.710 1.00 81.25 152 PRO A CA 1
ATOM 1185 C C . PRO A 1 152 ? -9.069 14.838 13.571 1.00 81.25 152 PRO A C 1
ATOM 1187 O O . PRO A 1 152 ? -9.198 15.359 12.466 1.00 81.25 152 PRO A O 1
ATOM 1190 N N . GLN A 1 153 ? -9.113 15.558 14.695 1.00 81.25 153 GLN A N 1
ATOM 1191 C CA . GLN A 1 153 ? -9.323 17.008 14.743 1.00 81.25 153 GLN A CA 1
ATOM 1192 C C . GLN A 1 153 ? -8.052 17.817 14.425 1.00 81.25 153 GLN A C 1
ATOM 1194 O O . GLN A 1 153 ? -8.111 19.035 14.265 1.00 81.25 153 GLN A O 1
ATOM 1199 N N . LYS A 1 154 ? -6.874 17.177 14.383 1.00 86.62 154 LYS A N 1
ATOM 1200 C CA . LYS A 1 154 ? -5.596 17.846 14.122 1.00 86.62 154 LYS A CA 1
ATOM 1201 C C . LYS A 1 154 ? -5.163 17.596 12.680 1.00 86.62 154 LYS A C 1
ATOM 1203 O O . LYS A 1 154 ? -4.897 16.470 12.278 1.00 86.62 154 LYS A O 1
ATOM 1208 N N . ILE A 1 155 ? -4.976 18.687 11.939 1.00 88.25 155 ILE A N 1
ATOM 1209 C CA . ILE A 1 155 ? -4.564 18.682 10.525 1.00 88.25 155 ILE A CA 1
ATOM 1210 C C . ILE A 1 155 ? -3.193 17.999 10.320 1.00 88.25 155 ILE A C 1
ATOM 1212 O O . ILE A 1 155 ? -2.922 17.454 9.254 1.00 88.25 155 ILE A O 1
ATOM 1216 N N . LEU A 1 156 ? -2.341 17.963 11.353 1.00 88.75 156 LEU A N 1
ATOM 1217 C CA . LEU A 1 156 ? -1.002 17.363 11.289 1.00 88.75 156 LEU A CA 1
ATOM 1218 C C . LEU A 1 156 ? -1.006 15.890 10.856 1.00 88.75 156 LEU A C 1
ATOM 1220 O O . LEU A 1 156 ? -0.121 15.495 10.102 1.00 88.75 156 LEU A O 1
ATOM 1224 N N . GLY A 1 157 ? -1.987 15.089 11.290 1.00 89.25 157 GLY A N 1
ATOM 1225 C CA . GLY A 1 157 ? -2.067 13.675 10.904 1.00 89.25 157 GLY A CA 1
ATOM 1226 C C . GLY A 1 157 ? -2.303 13.501 9.402 1.00 89.25 157 GLY A C 1
ATOM 1227 O O . GLY A 1 157 ? -1.603 12.729 8.749 1.00 89.25 157 GLY A O 1
ATOM 1228 N N . ILE A 1 158 ? -3.225 14.293 8.846 1.00 88.81 158 ILE A N 1
ATOM 1229 C CA . ILE A 1 158 ? -3.545 14.307 7.413 1.00 88.81 158 ILE A CA 1
ATOM 1230 C C . ILE A 1 158 ? -2.340 14.798 6.605 1.00 88.81 158 ILE A C 1
ATOM 1232 O O . ILE A 1 158 ? -1.966 14.170 5.618 1.00 88.81 158 ILE A O 1
ATOM 1236 N N . LEU A 1 159 ? -1.700 15.894 7.029 1.00 91.44 159 LEU A N 1
ATOM 1237 C CA . LEU A 1 159 ? -0.529 16.443 6.339 1.00 91.44 159 LEU A CA 1
ATOM 1238 C C . LEU A 1 159 ? 0.639 15.463 6.320 1.00 91.44 159 LEU A C 1
ATOM 1240 O O . LEU A 1 159 ? 1.285 15.315 5.286 1.00 91.44 159 LEU A O 1
ATOM 1244 N N . LEU A 1 160 ? 0.901 14.786 7.440 1.00 92.62 160 LEU A N 1
ATOM 1245 C CA . LEU A 1 160 ? 1.971 13.800 7.526 1.00 92.62 160 LEU A CA 1
ATOM 1246 C C . LEU A 1 160 ? 1.679 12.599 6.618 1.00 92.62 160 LEU A C 1
ATOM 1248 O O . LEU A 1 160 ? 2.547 12.196 5.848 1.00 92.62 160 LEU A O 1
ATOM 1252 N N . PHE A 1 161 ? 0.450 12.076 6.650 1.00 91.25 161 PHE A N 1
ATOM 1253 C CA . PHE A 1 161 ? 0.030 10.977 5.781 1.00 91.25 161 PHE A CA 1
ATOM 1254 C C . PHE A 1 161 ? 0.127 11.352 4.293 1.00 91.25 161 PHE A C 1
ATOM 1256 O O . PHE A 1 161 ? 0.807 10.672 3.521 1.00 91.25 161 PHE A O 1
ATOM 1263 N N . CYS A 1 162 ? -0.487 12.468 3.887 1.00 91.12 162 CYS A N 1
ATOM 1264 C CA . CYS A 1 162 ? -0.441 12.950 2.507 1.00 91.12 162 CYS A CA 1
ATOM 1265 C C . CYS A 1 162 ? 0.991 13.273 2.065 1.00 91.12 162 CYS A C 1
ATOM 1267 O O . CYS A 1 162 ? 1.367 12.942 0.944 1.00 91.12 162 CYS A O 1
ATOM 1269 N N . GLY A 1 163 ? 1.804 13.865 2.943 1.00 93.00 163 GLY A N 1
ATOM 1270 C CA . GLY A 1 163 ? 3.216 14.140 2.694 1.00 93.00 163 GLY A CA 1
ATOM 1271 C C . GLY A 1 163 ? 4.008 12.863 2.421 1.00 93.00 163 GLY A C 1
ATOM 1272 O O . GLY A 1 163 ? 4.721 12.790 1.424 1.00 93.00 163 GLY A O 1
ATOM 1273 N N . CYS A 1 164 ? 3.827 11.819 3.233 1.00 93.25 164 CYS A N 1
ATOM 1274 C CA . CYS A 1 164 ? 4.475 10.528 3.006 1.00 93.25 164 CYS A CA 1
ATOM 1275 C C . CYS A 1 164 ? 4.062 9.897 1.672 1.00 93.25 164 CYS A C 1
ATOM 1277 O O . CYS A 1 164 ? 4.931 9.490 0.903 1.00 93.25 164 CYS A O 1
ATOM 1279 N N . VAL A 1 165 ? 2.764 9.876 1.350 1.00 91.50 165 VAL A N 1
ATOM 1280 C CA . VAL A 1 165 ? 2.269 9.361 0.058 1.00 91.50 165 VAL A CA 1
ATOM 1281 C C . VAL A 1 165 ? 2.823 10.171 -1.119 1.00 91.50 165 VAL A C 1
ATOM 1283 O O . VAL A 1 165 ? 3.206 9.595 -2.138 1.00 91.50 165 VAL A O 1
ATOM 1286 N N . MET A 1 166 ? 2.922 11.497 -0.981 1.00 92.38 166 MET A N 1
ATOM 1287 C CA . MET A 1 166 ? 3.524 12.358 -1.998 1.00 92.38 166 MET A CA 1
ATOM 1288 C C . MET A 1 166 ? 4.996 12.020 -2.232 1.00 92.38 166 MET A C 1
ATOM 1290 O O . MET A 1 166 ? 5.397 11.855 -3.382 1.00 92.38 166 MET A O 1
ATOM 1294 N N . VAL A 1 167 ? 5.794 11.874 -1.170 1.00 94.62 167 VAL A N 1
ATOM 1295 C CA . VAL A 1 167 ? 7.218 11.532 -1.301 1.00 94.62 167 VAL A CA 1
ATOM 1296 C C . VAL A 1 167 ? 7.389 10.141 -1.920 1.00 94.62 167 VAL A C 1
ATOM 1298 O O . VAL A 1 167 ? 8.209 9.991 -2.823 1.00 94.62 167 VAL A O 1
ATOM 1301 N N . ILE A 1 168 ? 6.577 9.152 -1.526 1.00 92.12 168 ILE A N 1
ATOM 1302 C CA . ILE A 1 168 ? 6.571 7.817 -2.154 1.00 92.12 168 ILE A CA 1
ATOM 1303 C C . ILE A 1 168 ? 6.306 7.936 -3.659 1.00 92.12 168 ILE A C 1
ATOM 1305 O O . ILE A 1 168 ? 7.057 7.389 -4.465 1.00 92.12 168 ILE A O 1
ATOM 1309 N N . GLY A 1 169 ? 5.276 8.685 -4.052 1.00 89.88 169 GLY A N 1
ATOM 1310 C CA . GLY A 1 169 ? 4.930 8.881 -5.458 1.00 89.88 169 GLY A CA 1
ATOM 1311 C C . GLY A 1 169 ? 5.999 9.611 -6.268 1.00 89.88 169 GLY A C 1
ATOM 1312 O O . GLY A 1 169 ? 6.252 9.254 -7.420 1.00 89.88 169 GLY A O 1
ATOM 1313 N N . VAL A 1 170 ? 6.663 10.602 -5.667 1.00 92.12 170 VAL A N 1
ATOM 1314 C CA . VAL A 1 170 ? 7.802 11.299 -6.281 1.00 92.12 170 VAL A CA 1
ATOM 1315 C C . VAL A 1 170 ? 8.967 10.336 -6.477 1.00 92.12 170 VAL A C 1
ATOM 1317 O O . VAL A 1 170 ? 9.502 10.265 -7.578 1.00 92.12 170 VAL A O 1
ATOM 1320 N N . ILE A 1 171 ? 9.323 9.545 -5.464 1.00 92.81 171 ILE A N 1
ATOM 1321 C CA . ILE A 1 171 ? 10.394 8.544 -5.559 1.00 92.81 171 ILE A CA 1
ATOM 1322 C C . ILE A 1 171 ? 10.082 7.521 -6.656 1.00 92.81 171 ILE A C 1
ATOM 1324 O O . ILE A 1 171 ? 10.917 7.294 -7.529 1.00 92.81 171 ILE A O 1
ATOM 1328 N N . GLN A 1 172 ? 8.867 6.966 -6.682 1.00 90.25 172 GLN A N 1
ATOM 1329 C CA . GLN A 1 172 ? 8.435 6.046 -7.740 1.00 90.25 172 GLN A CA 1
ATOM 1330 C C . GLN A 1 172 ? 8.496 6.699 -9.130 1.00 90.25 172 GLN A C 1
ATOM 1332 O O . GLN A 1 172 ? 8.939 6.074 -10.090 1.00 90.25 172 GLN A O 1
ATOM 1337 N N . SER A 1 173 ? 8.131 7.978 -9.242 1.00 88.75 173 SER A N 1
ATOM 1338 C CA . SER A 1 173 ? 8.226 8.740 -10.494 1.00 88.75 173 SER A CA 1
ATOM 1339 C C . SER A 1 173 ? 9.669 8.974 -10.943 1.00 88.75 173 SER A C 1
ATOM 1341 O O . SER A 1 173 ? 9.957 8.903 -12.138 1.00 88.75 173 SER A O 1
ATOM 1343 N N . VAL A 1 174 ? 10.586 9.217 -10.003 1.00 91.69 174 VAL A N 1
ATOM 1344 C CA . VAL A 1 174 ? 12.024 9.326 -10.284 1.00 91.69 174 VAL A CA 1
ATOM 1345 C C . VAL A 1 174 ? 12.577 7.981 -10.756 1.00 91.69 174 VAL A C 1
ATOM 1347 O O . VAL A 1 174 ? 13.327 7.975 -11.727 1.00 91.69 174 VAL A O 1
ATOM 1350 N N . ILE A 1 175 ? 12.160 6.853 -10.162 1.00 89.69 175 ILE A N 1
ATOM 1351 C CA . ILE A 1 175 ? 12.541 5.507 -10.633 1.00 89.69 175 ILE A CA 1
ATOM 1352 C C . ILE A 1 175 ? 12.116 5.315 -12.096 1.00 89.69 175 ILE A C 1
ATOM 1354 O O . ILE A 1 175 ? 12.941 4.924 -12.920 1.00 89.69 175 ILE A O 1
ATOM 1358 N N . VAL A 1 176 ? 10.865 5.649 -12.446 1.00 87.38 176 VAL A N 1
ATOM 1359 C CA . VAL A 1 176 ? 10.383 5.590 -13.841 1.00 87.38 176 VAL A CA 1
ATOM 1360 C C . VAL A 1 176 ? 11.242 6.475 -14.737 1.00 87.38 176 VAL A C 1
ATOM 1362 O O . VAL A 1 176 ? 11.762 6.023 -15.753 1.00 87.38 176 VAL A O 1
ATOM 1365 N N . LEU A 1 177 ? 11.407 7.749 -14.379 1.00 87.75 177 LEU A N 1
ATOM 1366 C CA . LEU A 1 177 ? 12.135 8.704 -15.208 1.00 87.75 177 LEU A CA 1
ATOM 1367 C C . LEU A 1 177 ? 13.588 8.270 -15.436 1.00 87.75 177 LEU A C 1
ATOM 1369 O O . LEU A 1 177 ? 14.090 8.387 -16.555 1.00 87.75 177 LEU A O 1
ATOM 1373 N N . TYR A 1 178 ? 14.233 7.747 -14.395 1.00 87.88 178 TYR A N 1
ATOM 1374 C CA . TYR A 1 178 ? 15.589 7.221 -14.456 1.00 87.88 178 TYR A CA 1
ATOM 1375 C C . TYR A 1 178 ? 15.668 5.990 -15.359 1.00 87.88 178 TYR A C 1
ATOM 1377 O O . TYR A 1 178 ? 16.498 5.969 -16.267 1.00 87.88 178 TYR A O 1
ATOM 1385 N N . ALA A 1 179 ? 14.767 5.017 -15.180 1.00 84.56 179 ALA A N 1
ATOM 1386 C CA . ALA A 1 179 ? 14.710 3.823 -16.017 1.00 84.56 179 ALA A CA 1
ATOM 1387 C C . ALA A 1 179 ? 14.575 4.210 -17.497 1.00 84.56 179 ALA A C 1
ATOM 1389 O O . ALA A 1 179 ? 15.407 3.834 -18.315 1.00 84.56 179 ALA A O 1
ATOM 1390 N N . PHE A 1 180 ? 13.608 5.066 -17.843 1.00 83.38 180 PHE A N 1
ATOM 1391 C CA . PHE A 1 180 ? 13.411 5.525 -19.224 1.00 83.38 180 PHE A CA 1
ATOM 1392 C C . PHE A 1 180 ? 14.575 6.363 -19.783 1.00 83.38 180 PHE A C 1
ATOM 1394 O O . PHE A 1 180 ? 14.702 6.472 -21.000 1.00 83.38 180 PHE A O 1
ATOM 1401 N N . SER A 1 181 ? 15.424 6.951 -18.933 1.00 84.38 181 SER A N 1
ATOM 1402 C CA . SER A 1 181 ? 16.635 7.664 -19.372 1.00 84.38 181 SER A CA 1
ATOM 1403 C C . SER A 1 181 ? 17.778 6.712 -19.753 1.00 84.38 181 SER A C 1
ATOM 1405 O O . SER A 1 181 ? 18.722 7.122 -20.427 1.00 84.38 181 SER A O 1
ATOM 1407 N N . ARG A 1 182 ? 17.704 5.439 -19.343 1.00 81.50 182 ARG A N 1
ATOM 1408 C CA . ARG A 1 182 ? 18.686 4.385 -19.625 1.00 81.50 182 ARG A CA 1
ATOM 1409 C C . ARG A 1 182 ? 17.978 3.191 -20.289 1.00 81.50 182 ARG A C 1
ATOM 1411 O O . ARG A 1 182 ? 17.630 2.234 -19.601 1.00 81.50 182 ARG A O 1
ATOM 1418 N N . PRO A 1 183 ? 17.786 3.202 -21.624 1.00 73.69 183 PRO A N 1
ATOM 1419 C CA . PRO A 1 183 ? 16.968 2.203 -22.325 1.00 73.69 183 PRO A CA 1
ATOM 1420 C C . PRO A 1 183 ? 17.432 0.750 -22.128 1.00 73.69 183 PRO A C 1
ATOM 1422 O O . PRO A 1 183 ? 16.616 -0.155 -22.223 1.00 73.69 183 PRO A O 1
ATOM 1425 N N . PHE A 1 184 ? 18.703 0.525 -21.774 1.00 75.81 184 PHE A N 1
ATOM 1426 C CA . PHE A 1 184 ? 19.262 -0.795 -21.454 1.00 75.81 184 PHE A CA 1
ATOM 1427 C C . PHE A 1 184 ? 18.636 -1.481 -20.219 1.00 75.81 184 PHE A C 1
ATOM 1429 O O . PHE A 1 184 ? 18.789 -2.693 -20.052 1.00 75.81 184 PHE A O 1
ATOM 1436 N N . LEU A 1 185 ? 17.964 -0.729 -19.338 1.00 75.25 185 LEU A N 1
ATOM 1437 C CA . LEU A 1 185 ? 17.338 -1.257 -18.117 1.00 75.25 185 LEU A CA 1
ATOM 1438 C C . LEU A 1 185 ? 15.906 -1.771 -18.334 1.00 75.25 185 LEU A C 1
ATOM 1440 O O . LEU A 1 185 ? 15.366 -2.481 -17.478 1.00 75.25 185 LEU A O 1
ATOM 1444 N N . LEU A 1 186 ? 15.280 -1.386 -19.450 1.00 75.25 186 LEU A N 1
ATOM 1445 C CA . LEU A 1 186 ? 13.897 -1.729 -19.769 1.00 75.25 186 LEU A CA 1
ATOM 1446 C C . LEU A 1 186 ? 13.808 -3.101 -20.438 1.00 75.25 186 LEU A C 1
ATOM 1448 O O . LEU A 1 186 ? 14.775 -3.612 -20.997 1.00 75.25 186 LEU A O 1
ATOM 1452 N N . ASN A 1 187 ? 12.609 -3.677 -20.398 1.00 70.00 187 ASN A N 1
ATOM 1453 C CA . ASN A 1 187 ? 12.281 -4.864 -21.176 1.00 70.00 187 ASN A CA 1
ATOM 1454 C C . ASN A 1 187 ? 12.491 -4.607 -22.685 1.00 70.00 187 ASN A C 1
ATOM 1456 O O . ASN A 1 187 ? 12.075 -3.573 -23.217 1.00 70.00 187 ASN A O 1
ATOM 1460 N N . GLU A 1 188 ? 13.097 -5.575 -23.372 1.00 62.66 188 GLU A N 1
ATOM 1461 C CA . GLU A 1 188 ? 13.410 -5.552 -24.805 1.00 62.66 188 GLU A CA 1
ATOM 1462 C C . GLU A 1 188 ? 12.161 -5.281 -25.666 1.00 62.66 188 GLU A C 1
ATOM 1464 O O . GLU A 1 188 ? 12.215 -4.518 -26.630 1.00 62.66 188 GLU A O 1
ATOM 1469 N N . GLN A 1 189 ? 10.993 -5.781 -25.245 1.00 62.12 189 GLN A N 1
ATOM 1470 C CA . GLN A 1 189 ? 9.710 -5.518 -25.912 1.00 62.12 189 GLN A CA 1
ATOM 1471 C C . GLN A 1 189 ? 9.318 -4.030 -25.925 1.00 62.12 189 GLN A C 1
ATOM 1473 O O . GLN A 1 189 ? 8.689 -3.557 -26.871 1.00 62.12 189 GLN A O 1
ATOM 1478 N N . ILE A 1 190 ? 9.695 -3.279 -24.888 1.00 66.00 190 ILE A N 1
ATOM 1479 C CA . ILE A 1 190 ? 9.392 -1.847 -24.766 1.00 66.00 190 ILE A CA 1
ATOM 1480 C C . ILE A 1 190 ? 10.456 -1.022 -25.498 1.00 66.00 190 ILE A C 1
ATOM 1482 O O . ILE A 1 190 ? 10.124 0.005 -26.092 1.00 66.00 190 ILE A O 1
ATOM 1486 N N . GLN A 1 191 ? 11.708 -1.492 -25.509 1.00 62.62 191 GLN A N 1
ATOM 1487 C CA . GLN A 1 191 ? 12.828 -0.855 -26.206 1.00 62.62 191 GLN A CA 1
ATOM 1488 C C . GLN A 1 191 ? 12.628 -0.803 -27.729 1.00 62.62 191 GLN A C 1
ATOM 1490 O O . GLN A 1 191 ? 13.024 0.173 -28.360 1.00 62.62 191 GLN A O 1
ATOM 1495 N N . ILE A 1 192 ? 11.999 -1.828 -28.312 1.00 60.69 192 ILE A N 1
ATOM 1496 C CA . ILE A 1 192 ? 11.742 -1.924 -29.761 1.00 60.69 192 ILE A CA 1
ATOM 1497 C C . ILE A 1 192 ? 10.486 -1.128 -30.172 1.00 60.69 192 ILE A C 1
ATOM 1499 O O . ILE A 1 192 ? 10.276 -0.845 -31.350 1.00 60.69 192 ILE A O 1
ATOM 1503 N N . SER A 1 193 ? 9.639 -0.733 -29.215 1.00 61.12 193 SER A N 1
ATOM 1504 C CA . SER A 1 193 ? 8.385 -0.039 -29.512 1.00 61.12 193 SER A CA 1
ATOM 1505 C C . SER A 1 193 ? 8.607 1.436 -29.885 1.00 61.12 193 SER A C 1
ATOM 1507 O O . SER A 1 193 ? 9.188 2.213 -29.129 1.00 61.12 193 SER A O 1
ATOM 1509 N N . GLU A 1 194 ? 8.059 1.855 -31.028 1.00 60.44 194 GLU A N 1
ATOM 1510 C CA . GLU A 1 194 ? 8.147 3.225 -31.573 1.00 60.44 194 GLU A CA 1
ATOM 1511 C C . GLU A 1 194 ? 7.503 4.297 -30.653 1.00 60.44 194 GLU A C 1
ATOM 1513 O O . GLU A 1 194 ? 7.736 5.493 -30.799 1.00 60.44 194 GLU A O 1
ATOM 1518 N N . ASN A 1 195 ? 6.740 3.870 -29.637 1.00 67.31 195 ASN A N 1
ATOM 1519 C CA . ASN A 1 195 ? 5.928 4.704 -28.742 1.00 6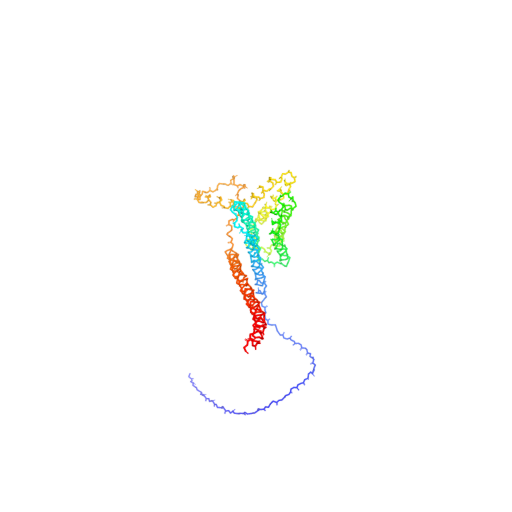7.31 195 ASN A CA 1
ATOM 1520 C C . ASN A 1 195 ? 6.437 4.763 -27.283 1.00 67.31 195 ASN A C 1
ATOM 1522 O O . ASN A 1 195 ? 5.652 4.930 -26.346 1.00 67.31 195 ASN A O 1
ATOM 1526 N N . GLN A 1 196 ? 7.750 4.663 -27.043 1.00 68.94 196 GLN A N 1
ATOM 1527 C CA . GLN A 1 196 ? 8.339 4.689 -25.690 1.00 68.94 196 GLN A CA 1
ATOM 1528 C C . GLN A 1 196 ? 7.898 5.909 -24.844 1.00 68.94 196 GLN A C 1
ATOM 1530 O O . GLN A 1 196 ? 7.674 5.803 -23.634 1.00 68.94 196 GLN A O 1
ATOM 1535 N N . THR A 1 197 ? 7.728 7.077 -25.469 1.00 70.38 197 THR A N 1
ATOM 1536 C CA . THR A 1 197 ? 7.263 8.314 -24.813 1.00 70.38 197 THR A CA 1
ATOM 1537 C C . THR A 1 197 ? 5.811 8.227 -24.344 1.00 70.38 197 THR A C 1
ATOM 1539 O O . THR A 1 197 ? 5.489 8.732 -23.264 1.00 70.38 197 THR A O 1
ATOM 1542 N N . PHE A 1 198 ? 4.952 7.542 -25.102 1.00 73.12 198 PHE A N 1
ATOM 1543 C CA . PHE A 1 198 ? 3.566 7.280 -24.726 1.00 73.12 198 PHE A CA 1
ATOM 1544 C C . PHE A 1 198 ? 3.497 6.374 -23.491 1.00 73.12 198 PHE A C 1
ATOM 1546 O O . PHE A 1 198 ? 2.831 6.724 -22.515 1.00 73.12 198 PHE A O 1
ATOM 1553 N N . TYR A 1 199 ? 4.260 5.274 -23.475 1.00 72.00 199 TYR A N 1
ATOM 1554 C CA . TYR A 1 199 ? 4.342 4.374 -22.318 1.00 72.00 199 TYR A CA 1
ATOM 1555 C C . TYR A 1 199 ? 4.879 5.083 -21.070 1.00 72.00 199 TYR A C 1
ATOM 1557 O O . TYR A 1 199 ? 4.280 4.980 -19.997 1.00 72.00 199 TYR A O 1
ATOM 1565 N N . LYS A 1 200 ? 5.950 5.877 -21.213 1.00 76.88 200 LYS A N 1
ATOM 1566 C CA . LYS A 1 200 ? 6.509 6.695 -20.126 1.00 76.88 200 LYS A CA 1
ATOM 1567 C C . LYS A 1 200 ? 5.457 7.619 -19.518 1.00 76.88 200 LYS A C 1
ATOM 1569 O O . LYS A 1 200 ? 5.278 7.634 -18.301 1.00 76.88 200 LYS A O 1
ATOM 1574 N N . HIS A 1 201 ? 4.768 8.398 -20.354 1.00 77.88 201 HIS A N 1
ATOM 1575 C CA . HIS A 1 201 ? 3.754 9.339 -19.883 1.00 77.88 201 HIS A CA 1
ATOM 1576 C C . HIS A 1 201 ? 2.572 8.610 -19.236 1.00 77.88 201 HIS A C 1
ATOM 1578 O O . HIS A 1 201 ? 2.055 9.063 -18.217 1.00 77.88 201 HIS A O 1
ATOM 1584 N N . HIS A 1 202 ? 2.175 7.458 -19.779 1.00 74.75 202 HIS A N 1
ATOM 1585 C CA . HIS A 1 202 ? 1.084 6.656 -19.239 1.00 74.75 202 HIS A CA 1
ATOM 1586 C C . HIS A 1 202 ? 1.404 6.110 -17.842 1.00 74.75 202 HIS A C 1
ATOM 1588 O O . HIS A 1 202 ? 0.630 6.333 -16.910 1.00 74.75 202 HIS A O 1
ATOM 1594 N N . ILE A 1 203 ? 2.555 5.451 -17.673 1.00 76.44 203 ILE A N 1
ATOM 1595 C CA . ILE A 1 203 ? 2.988 4.887 -16.384 1.00 76.44 203 ILE A CA 1
ATOM 1596 C C . ILE A 1 203 ? 3.131 6.002 -15.346 1.00 76.44 203 ILE A C 1
ATOM 1598 O O . ILE A 1 203 ? 2.587 5.900 -14.244 1.00 76.44 203 ILE A O 1
ATOM 1602 N N . LEU A 1 204 ? 3.781 7.109 -15.721 1.00 79.94 204 LEU A N 1
ATOM 1603 C CA . LEU A 1 204 ? 3.942 8.269 -14.849 1.00 79.94 204 LEU A CA 1
ATOM 1604 C C . LEU A 1 204 ? 2.583 8.847 -14.427 1.00 79.94 204 LEU A C 1
ATOM 1606 O O . LEU A 1 204 ? 2.385 9.147 -13.254 1.00 79.94 204 LEU A O 1
ATOM 1610 N N . LYS A 1 205 ? 1.617 8.954 -15.348 1.00 80.19 205 LYS A N 1
ATOM 1611 C CA . LYS A 1 205 ? 0.266 9.464 -15.065 1.00 80.19 205 LYS A CA 1
ATOM 1612 C C . LYS A 1 205 ? -0.533 8.543 -14.141 1.00 80.19 205 LYS A C 1
ATOM 1614 O O . LYS A 1 205 ? -1.334 9.034 -13.347 1.00 80.19 205 LYS A O 1
ATOM 1619 N N . VAL A 1 206 ? -0.346 7.225 -14.233 1.00 75.56 206 VAL A N 1
ATOM 1620 C CA . VAL A 1 206 ? -0.985 6.258 -13.327 1.00 75.56 206 VAL A CA 1
ATOM 1621 C C . VAL A 1 206 ? -0.402 6.378 -11.919 1.00 75.56 206 VAL A C 1
ATOM 1623 O O . VAL A 1 206 ? -1.170 6.533 -10.971 1.00 75.56 206 VAL A O 1
ATOM 1626 N N . ILE A 1 207 ? 0.929 6.387 -11.789 1.00 80.50 207 ILE A N 1
ATOM 1627 C CA . ILE A 1 207 ? 1.624 6.492 -10.496 1.00 80.50 207 ILE A CA 1
ATOM 1628 C C . ILE A 1 207 ? 1.357 7.851 -9.832 1.00 80.50 207 ILE A C 1
ATOM 1630 O O . ILE A 1 207 ? 1.021 7.902 -8.652 1.00 80.50 207 ILE A O 1
ATOM 1634 N N . MET A 1 208 ? 1.410 8.952 -10.588 1.00 83.62 208 MET A N 1
ATOM 1635 C CA . MET A 1 208 ? 1.207 10.310 -10.061 1.00 83.62 208 MET A CA 1
ATOM 1636 C C . MET A 1 208 ? -0.244 10.632 -9.690 1.00 83.62 208 MET A C 1
ATOM 1638 O O . MET A 1 208 ? -0.484 11.617 -8.993 1.00 83.62 208 MET A O 1
ATOM 1642 N N . ARG A 1 209 ? -1.225 9.815 -10.097 1.00 82.31 209 ARG A N 1
ATOM 1643 C CA . ARG A 1 209 ? -2.644 10.064 -9.801 1.00 82.31 209 ARG A CA 1
ATOM 1644 C C . ARG A 1 209 ? -2.931 10.085 -8.299 1.00 82.31 209 ARG A C 1
ATOM 1646 O O . ARG A 1 209 ? -3.617 10.990 -7.836 1.00 82.31 209 ARG A O 1
ATOM 1653 N N . VAL A 1 210 ? -2.420 9.107 -7.549 1.00 83.00 210 VAL A N 1
ATOM 1654 C CA . VAL A 1 210 ? -2.666 8.995 -6.098 1.00 83.00 210 VAL A CA 1
ATOM 1655 C C . VAL A 1 210 ? -2.009 10.156 -5.327 1.00 83.00 210 VAL A C 1
ATOM 1657 O O . VAL A 1 210 ? -2.732 10.859 -4.621 1.00 83.00 210 VAL A O 1
ATOM 1660 N N . PRO A 1 211 ? -0.706 10.459 -5.515 1.00 87.31 211 PRO A N 1
ATOM 1661 C CA . PRO A 1 211 ? -0.054 11.632 -4.928 1.00 87.31 211 PRO A CA 1
ATOM 1662 C C . PRO A 1 211 ? -0.757 12.949 -5.240 1.00 87.31 211 PRO A C 1
ATOM 1664 O O . PRO A 1 211 ? -0.920 13.779 -4.351 1.00 87.31 211 PRO A O 1
ATOM 1667 N N . LEU A 1 212 ? -1.195 13.139 -6.489 1.00 87.94 212 LEU A N 1
ATOM 1668 C CA . LEU A 1 212 ? -1.869 14.364 -6.906 1.00 87.94 212 LEU A CA 1
ATOM 1669 C C . LEU A 1 212 ? -3.198 14.543 -6.166 1.00 87.94 212 LEU A C 1
ATOM 1671 O O . LEU A 1 212 ? -3.491 15.634 -5.684 1.00 87.94 212 LEU A O 1
ATOM 1675 N N . MET A 1 213 ? -3.982 13.474 -6.019 1.00 86.38 213 MET A N 1
ATOM 1676 C CA . MET A 1 213 ? -5.233 13.535 -5.264 1.00 86.38 213 MET A CA 1
ATOM 1677 C C . MET A 1 213 ? -4.999 13.750 -3.763 1.00 86.38 213 MET A C 1
ATOM 1679 O O . MET A 1 213 ? -5.735 14.512 -3.140 1.00 86.38 213 MET A O 1
ATOM 1683 N N . CYS A 1 214 ? -3.953 13.152 -3.183 1.00 86.81 214 CYS A N 1
ATOM 1684 C CA . CYS A 1 214 ? -3.547 13.423 -1.799 1.00 86.81 214 CYS A CA 1
ATOM 1685 C C . CYS A 1 214 ? -3.090 14.875 -1.597 1.00 86.81 214 CYS A C 1
ATOM 1687 O O . CYS A 1 214 ? -3.407 15.479 -0.574 1.00 86.81 214 CYS A O 1
ATOM 1689 N N . LEU A 1 215 ? -2.396 15.459 -2.577 1.00 90.12 215 LEU A N 1
ATOM 1690 C CA . LEU A 1 215 ? -2.014 16.870 -2.572 1.00 90.12 215 LEU A CA 1
ATOM 1691 C C . LEU A 1 215 ? -3.266 17.755 -2.557 1.00 90.12 215 LEU A C 1
ATOM 1693 O O . LEU A 1 215 ? -3.392 18.625 -1.696 1.00 90.12 215 LEU A O 1
ATOM 1697 N N . PHE A 1 216 ? -4.232 17.489 -3.440 1.00 88.94 216 PHE A N 1
ATOM 1698 C CA . PHE A 1 216 ? -5.510 18.202 -3.428 1.00 88.94 216 PHE A CA 1
ATOM 1699 C C . PHE A 1 216 ? -6.237 18.053 -2.083 1.00 88.94 216 PHE A C 1
ATOM 1701 O O . PHE A 1 216 ? -6.645 19.057 -1.504 1.00 88.94 216 PHE A O 1
ATOM 1708 N N . ALA A 1 217 ? -6.336 16.839 -1.535 1.00 87.25 217 ALA A N 1
ATOM 1709 C CA . ALA A 1 217 ? -6.962 16.601 -0.233 1.00 87.25 217 ALA A CA 1
ATOM 1710 C C . ALA A 1 217 ? -6.259 17.356 0.912 1.00 87.25 217 ALA A C 1
ATOM 1712 O O . ALA A 1 217 ? -6.927 17.885 1.803 1.00 87.25 217 ALA A O 1
ATOM 1713 N N . SER A 1 218 ? -4.927 17.448 0.861 1.00 88.69 218 SER A N 1
ATOM 1714 C CA . SER A 1 218 ? -4.091 18.194 1.806 1.00 88.69 218 SER A CA 1
ATOM 1715 C C . SER A 1 218 ? -4.371 19.702 1.756 1.00 88.69 218 SER A C 1
ATOM 1717 O O . SER A 1 218 ? -4.614 20.314 2.794 1.00 88.69 218 SER A O 1
ATOM 1719 N N . ILE A 1 219 ? -4.454 20.296 0.558 1.00 90.06 219 ILE A N 1
ATOM 1720 C CA . ILE A 1 219 ? -4.819 21.716 0.386 1.00 90.06 219 ILE A CA 1
ATOM 1721 C C . ILE A 1 219 ? -6.235 21.978 0.916 1.00 90.06 219 ILE A C 1
ATOM 1723 O O . ILE A 1 219 ? -6.454 22.917 1.681 1.00 90.06 219 ILE A O 1
ATOM 1727 N N . PHE A 1 220 ? -7.196 21.124 0.556 1.00 87.38 220 PHE A N 1
ATOM 1728 C CA . PHE A 1 220 ? -8.582 21.256 1.012 1.00 87.38 220 PHE A CA 1
ATOM 1729 C C . PHE A 1 220 ? -8.737 21.067 2.527 1.00 87.38 220 PHE A C 1
ATOM 1731 O O . PHE A 1 220 ? -9.656 21.641 3.115 1.00 87.38 220 PHE A O 1
ATOM 1738 N N . SER A 1 221 ? -7.824 20.336 3.179 1.00 87.38 221 SER A N 1
ATOM 1739 C CA . SER A 1 221 ? -7.832 20.143 4.633 1.00 87.38 221 SER A CA 1
ATOM 1740 C C . SER A 1 221 ? -7.698 21.445 5.421 1.00 87.38 221 SER A C 1
ATOM 1742 O O . SER A 1 221 ? -8.164 21.493 6.558 1.00 87.38 221 SER A O 1
ATOM 1744 N N . PHE A 1 222 ? -7.084 22.488 4.852 1.00 87.00 222 PHE A N 1
ATOM 1745 C CA . PHE A 1 222 ? -6.986 23.798 5.504 1.00 87.00 222 PHE A CA 1
ATOM 1746 C C . PHE A 1 222 ? -8.313 24.561 5.508 1.00 87.00 222 PHE A C 1
ATOM 1748 O O . PHE A 1 222 ? -8.520 25.413 6.366 1.00 87.00 222 PHE A O 1
ATOM 1755 N N . ILE A 1 223 ? -9.204 24.257 4.561 1.00 87.88 223 ILE A N 1
ATOM 1756 C CA . ILE A 1 223 ? -10.481 24.954 4.387 1.00 87.88 223 ILE A CA 1
ATOM 1757 C C . ILE A 1 223 ? -11.598 24.185 5.104 1.00 87.88 223 ILE A C 1
ATOM 1759 O O . ILE A 1 223 ? -12.334 24.757 5.902 1.00 87.88 223 ILE A O 1
ATOM 1763 N N . PHE A 1 224 ? -11.704 22.874 4.854 1.00 86.44 224 PHE A N 1
ATOM 1764 C CA . PHE A 1 224 ? -12.755 22.011 5.400 1.00 86.44 224 PHE A CA 1
ATOM 1765 C C . PHE A 1 224 ? -12.205 20.621 5.749 1.00 86.44 224 PHE A C 1
ATOM 1767 O O . PHE A 1 224 ? -12.067 19.753 4.883 1.00 86.44 224 PHE A O 1
ATOM 1774 N N . PHE A 1 225 ? -11.945 20.370 7.035 1.00 81.88 225 PHE A N 1
ATOM 1775 C CA . PHE A 1 225 ? -11.383 19.092 7.494 1.00 81.88 225 PHE A CA 1
ATOM 1776 C C . PHE A 1 225 ? -12.315 17.893 7.226 1.00 81.88 225 PHE A C 1
ATOM 1778 O O . PHE A 1 225 ? -11.848 16.855 6.766 1.00 81.88 225 PHE A O 1
ATOM 1785 N N . GLN A 1 226 ? -13.636 18.054 7.387 1.00 84.31 226 GLN A N 1
ATOM 1786 C CA . GLN A 1 226 ? -14.629 17.005 7.093 1.00 84.31 226 GLN A CA 1
ATOM 1787 C C . GLN A 1 226 ? -14.576 16.532 5.631 1.00 84.31 226 GLN A C 1
ATOM 1789 O O . GLN A 1 226 ? -14.595 15.332 5.360 1.00 84.31 226 GLN A O 1
ATOM 1794 N N . LEU A 1 227 ? -14.482 17.472 4.682 1.00 84.00 227 LEU A N 1
ATOM 1795 C CA . LEU A 1 227 ? -14.415 17.156 3.252 1.00 84.00 227 LEU A CA 1
ATOM 1796 C C . LEU A 1 227 ? -13.090 16.486 2.880 1.00 84.00 227 LEU A C 1
ATOM 1798 O O . LEU A 1 227 ? -13.075 15.618 2.011 1.00 84.00 227 LEU A O 1
ATOM 1802 N N . SER A 1 228 ? -11.993 16.840 3.555 1.00 85.62 228 SER A N 1
ATOM 1803 C CA . SER A 1 228 ? -10.688 16.212 3.327 1.00 85.62 228 SER A CA 1
ATOM 1804 C C . SER A 1 228 ? -10.706 14.713 3.646 1.00 85.62 228 SER A C 1
ATOM 1806 O O . SER A 1 228 ? -10.222 13.922 2.841 1.00 85.62 228 SER A O 1
ATOM 1808 N N . TYR A 1 229 ? -11.356 14.291 4.739 1.00 84.38 229 TYR A N 1
ATOM 1809 C CA . TYR A 1 229 ? -11.514 12.864 5.059 1.00 84.38 229 TYR A CA 1
ATOM 1810 C C . TYR A 1 229 ? -12.345 12.107 4.023 1.00 84.38 229 TYR A C 1
ATOM 1812 O O . TYR A 1 229 ? -11.997 10.984 3.656 1.00 84.38 229 TYR A O 1
ATOM 1820 N N . VAL A 1 230 ? -13.418 12.722 3.518 1.00 86.12 230 VAL A N 1
ATOM 1821 C CA . VAL A 1 230 ? -14.234 12.128 2.448 1.00 86.12 230 VAL A CA 1
ATOM 1822 C C . VAL A 1 230 ? -13.413 11.989 1.167 1.00 86.12 230 VAL A C 1
ATOM 1824 O O . VAL A 1 230 ? -13.425 10.928 0.548 1.00 86.12 230 VAL A O 1
ATOM 1827 N N . LEU A 1 231 ? -12.645 13.018 0.796 1.00 84.50 231 LEU A N 1
ATOM 1828 C CA . LEU A 1 231 ? -11.728 12.953 -0.342 1.00 84.50 231 LEU A CA 1
ATOM 1829 C C . LEU A 1 231 ? -10.675 11.860 -0.151 1.00 84.50 231 LEU A C 1
ATOM 1831 O O . LEU A 1 231 ? -10.433 11.094 -1.077 1.00 84.50 231 LEU A O 1
ATOM 1835 N N . LEU A 1 232 ? -10.096 11.734 1.043 1.00 83.31 232 LEU A N 1
ATOM 1836 C CA . LEU A 1 232 ? -9.111 10.700 1.351 1.00 83.31 232 LEU A CA 1
ATOM 1837 C C . LEU A 1 232 ? -9.710 9.294 1.214 1.00 83.31 232 LEU A C 1
ATOM 1839 O O . LEU A 1 232 ? -9.115 8.432 0.573 1.00 83.31 232 LEU A O 1
ATOM 1843 N N . ALA A 1 233 ? -10.917 9.078 1.743 1.00 84.00 233 ALA A N 1
ATOM 1844 C CA . ALA A 1 233 ? -11.640 7.821 1.583 1.00 84.00 233 ALA A CA 1
ATOM 1845 C C . ALA A 1 233 ? -11.912 7.518 0.101 1.00 84.00 233 ALA A C 1
ATOM 1847 O O . ALA A 1 233 ? -11.645 6.409 -0.360 1.00 84.00 233 ALA A O 1
ATOM 1848 N N . ILE A 1 234 ? -12.363 8.511 -0.676 1.00 82.81 234 ILE A N 1
ATOM 1849 C CA . ILE A 1 234 ? -12.564 8.367 -2.124 1.00 82.81 234 ILE A CA 1
ATOM 1850 C C . ILE A 1 234 ? -11.252 7.983 -2.811 1.00 82.81 234 ILE A C 1
ATOM 1852 O O . ILE A 1 234 ? -11.254 7.059 -3.615 1.00 82.81 234 ILE A O 1
ATOM 1856 N N . VAL A 1 235 ? -10.129 8.627 -2.485 1.00 81.06 235 VAL A N 1
ATOM 1857 C CA . VAL A 1 235 ? -8.814 8.312 -3.069 1.00 81.06 235 VAL A CA 1
ATOM 1858 C C . VAL A 1 235 ? -8.415 6.859 -2.820 1.00 81.06 235 VAL A C 1
ATOM 1860 O O . VAL A 1 235 ? -7.905 6.209 -3.733 1.00 81.06 235 VAL A O 1
ATOM 1863 N N . ILE A 1 236 ? -8.686 6.341 -1.622 1.00 79.62 236 ILE A N 1
ATOM 1864 C CA . ILE A 1 236 ? -8.385 4.956 -1.245 1.00 79.62 236 ILE A CA 1
ATOM 1865 C C . ILE A 1 236 ? -9.292 3.976 -1.996 1.00 79.62 236 ILE A C 1
ATOM 1867 O O . ILE A 1 236 ? -8.805 2.978 -2.523 1.00 79.62 236 ILE A O 1
ATOM 1871 N N . PHE A 1 237 ? -10.595 4.255 -2.088 1.00 80.19 237 PHE A N 1
ATOM 1872 C CA . PHE A 1 237 ? -11.561 3.345 -2.712 1.00 80.19 237 PHE A CA 1
ATOM 1873 C C . PHE A 1 237 ? -11.601 3.408 -4.239 1.00 80.19 237 PHE A C 1
ATOM 1875 O O . PHE A 1 237 ? -11.927 2.410 -4.879 1.00 80.19 237 PHE A O 1
ATOM 1882 N N . LEU A 1 238 ? -11.272 4.546 -4.847 1.00 77.06 238 LEU A N 1
ATOM 1883 C CA . LEU A 1 238 ? -11.334 4.767 -6.292 1.00 77.06 238 LEU A CA 1
ATOM 1884 C C . LEU A 1 238 ? -10.609 3.697 -7.133 1.00 77.06 238 LEU A C 1
ATOM 1886 O O . LEU A 1 238 ? -11.218 3.232 -8.102 1.00 77.06 238 LEU A O 1
ATOM 1890 N N . PRO A 1 239 ? -9.375 3.245 -6.815 1.00 73.56 239 PRO A N 1
ATOM 1891 C CA . PRO A 1 239 ? -8.744 2.160 -7.567 1.00 73.56 239 PRO A CA 1
ATOM 1892 C C . PRO A 1 239 ? -9.558 0.859 -7.499 1.00 73.56 239 PRO A C 1
ATOM 1894 O O . PRO A 1 239 ? -9.812 0.255 -8.543 1.00 73.56 239 PRO A O 1
ATOM 1897 N N . TYR A 1 240 ? -10.056 0.484 -6.319 1.00 73.75 240 TYR A N 1
ATOM 1898 C CA . TYR A 1 240 ? -10.849 -0.732 -6.114 1.00 73.75 240 TYR A CA 1
ATOM 1899 C C . TYR A 1 240 ? -12.206 -0.672 -6.814 1.00 73.75 240 TYR A C 1
ATOM 1901 O O . TYR A 1 240 ? -12.568 -1.598 -7.538 1.00 73.75 240 TYR A O 1
ATOM 1909 N N . ILE A 1 241 ? -12.928 0.444 -6.668 1.00 70.94 241 ILE A N 1
ATOM 1910 C CA . ILE A 1 241 ? -14.209 0.677 -7.341 1.00 70.94 241 ILE A CA 1
ATOM 1911 C C . ILE A 1 241 ? -14.011 0.623 -8.856 1.00 70.94 241 ILE A C 1
ATOM 1913 O O . ILE A 1 241 ? -14.791 -0.019 -9.551 1.00 70.94 241 ILE A O 1
ATOM 1917 N N . SER A 1 242 ? -12.947 1.236 -9.385 1.00 68.69 242 SER A N 1
ATOM 1918 C CA . SER A 1 242 ? -12.680 1.214 -10.825 1.00 68.69 242 SER A CA 1
ATOM 1919 C C . SER A 1 242 ? -12.415 -0.197 -11.358 1.00 68.69 242 SER A C 1
ATOM 1921 O O . SER A 1 242 ? -12.835 -0.528 -12.466 1.00 68.69 242 SER A O 1
ATOM 1923 N N . GLN A 1 243 ? -11.758 -1.048 -10.570 1.00 68.94 243 GLN A N 1
ATOM 1924 C CA . GLN A 1 243 ? -11.459 -2.425 -10.948 1.00 68.94 243 GLN A CA 1
ATOM 1925 C C . GLN A 1 243 ? -12.700 -3.319 -10.843 1.00 68.94 243 GLN A C 1
ATOM 1927 O O . GLN A 1 243 ? -12.974 -4.100 -11.753 1.00 68.94 243 GLN A O 1
ATOM 1932 N N . PHE A 1 244 ? -13.500 -3.136 -9.792 1.00 71.00 244 PHE A N 1
ATOM 1933 C CA . PHE A 1 244 ? -14.780 -3.814 -9.620 1.00 71.00 244 PHE A CA 1
ATOM 1934 C C . PHE A 1 244 ? -15.779 -3.438 -10.721 1.00 71.00 244 PHE A C 1
ATOM 1936 O O . PHE A 1 244 ? -16.355 -4.318 -11.353 1.00 71.00 244 PHE A O 1
ATOM 1943 N N . LEU A 1 245 ? -15.921 -2.145 -11.033 1.00 71.69 245 LEU A N 1
ATOM 1944 C CA . LEU A 1 245 ? -16.785 -1.663 -12.114 1.00 71.69 245 LEU A CA 1
ATOM 1945 C C . LEU A 1 245 ? -16.374 -2.229 -13.472 1.00 71.69 245 LEU A C 1
ATOM 1947 O O . LEU A 1 245 ? -17.240 -2.568 -14.271 1.00 71.69 245 LEU A O 1
ATOM 1951 N N . LYS A 1 246 ? -15.073 -2.368 -13.742 1.00 66.94 246 LYS A N 1
ATOM 1952 C CA . LYS A 1 246 ? -14.585 -3.004 -14.972 1.00 66.94 246 LYS A CA 1
ATOM 1953 C C . LYS A 1 246 ? -14.917 -4.480 -15.041 1.00 66.94 246 LYS A C 1
ATOM 1955 O O . LYS A 1 246 ? -15.363 -4.938 -16.084 1.00 66.94 246 LYS A O 1
ATOM 1960 N N . TRP A 1 247 ? -14.708 -5.207 -13.949 1.00 68.00 247 TRP A N 1
ATOM 1961 C CA . TRP A 1 247 ? -15.072 -6.615 -13.868 1.00 68.00 247 TRP A CA 1
ATOM 1962 C C . TRP A 1 247 ? -16.585 -6.805 -14.050 1.00 68.00 247 TRP A C 1
ATOM 1964 O O . TRP A 1 247 ? -17.011 -7.612 -14.874 1.00 68.00 247 TRP A O 1
ATOM 1974 N N . CYS A 1 248 ? -17.403 -5.989 -13.378 1.00 69.25 248 CYS A N 1
ATOM 1975 C CA . CYS A 1 248 ? -18.852 -5.968 -13.564 1.00 69.25 248 CYS A CA 1
ATOM 1976 C C . CYS A 1 248 ? -19.239 -5.609 -15.000 1.00 69.25 248 CYS A C 1
ATOM 1978 O O . CYS A 1 248 ? -20.076 -6.292 -15.576 1.00 69.25 248 CYS A O 1
ATOM 1980 N N . ARG A 1 249 ? -18.620 -4.587 -15.605 1.00 68.12 249 ARG A N 1
ATOM 1981 C CA . ARG A 1 249 ? -18.888 -4.177 -16.991 1.00 68.12 249 ARG A CA 1
ATOM 1982 C C . ARG A 1 249 ? -18.509 -5.274 -17.977 1.00 68.12 249 ARG A C 1
ATOM 1984 O O . ARG A 1 249 ? -19.305 -5.570 -18.847 1.00 68.12 249 ARG A O 1
ATOM 1991 N N . SER A 1 250 ? -17.360 -5.919 -17.795 1.00 71.00 250 SER A N 1
ATOM 1992 C CA . SER A 1 250 ? -16.914 -7.059 -18.605 1.00 71.00 250 SER A CA 1
ATOM 1993 C C . SER A 1 250 ? -17.853 -8.261 -18.505 1.00 71.00 250 SER A C 1
ATOM 1995 O O . SER A 1 250 ? -17.938 -9.042 -19.449 1.00 71.00 250 SER A O 1
ATOM 1997 N N . LYS A 1 251 ? -18.527 -8.434 -17.364 1.00 74.62 251 LYS A N 1
ATOM 1998 C CA . LYS A 1 251 ? -19.462 -9.538 -17.134 1.00 74.62 251 LYS A CA 1
ATOM 1999 C C . LYS A 1 251 ? -20.903 -9.195 -17.533 1.00 74.62 251 LYS A C 1
ATOM 2001 O O . LYS A 1 251 ? -21.658 -10.100 -17.869 1.00 74.62 251 LYS A O 1
ATOM 2006 N N . ALA A 1 252 ? -21.282 -7.916 -17.490 1.00 69.56 252 ALA A N 1
ATOM 2007 C CA . ALA A 1 252 ? -22.627 -7.422 -17.799 1.00 69.56 252 ALA A CA 1
ATOM 2008 C C . ALA A 1 252 ? -22.799 -6.996 -19.266 1.00 69.56 252 ALA A C 1
ATOM 2010 O O . ALA A 1 252 ? -23.863 -7.187 -19.844 1.00 69.56 252 ALA A O 1
ATOM 2011 N N . ILE A 1 253 ? -21.759 -6.425 -19.869 1.00 60.12 253 ILE A N 1
ATOM 2012 C CA . ILE A 1 253 ? -21.682 -6.053 -21.280 1.00 60.12 253 ILE A CA 1
ATOM 2013 C C . ILE A 1 253 ? -20.703 -7.044 -21.903 1.00 60.12 253 ILE A C 1
ATOM 2015 O O . ILE A 1 253 ? -19.491 -6.926 -21.731 1.00 60.12 253 ILE A O 1
ATOM 2019 N N . GLY A 1 254 ? -21.240 -8.080 -22.556 1.00 54.38 254 GLY A N 1
ATOM 2020 C CA . GLY A 1 254 ? -20.439 -8.978 -23.391 1.00 54.38 254 GLY A CA 1
ATOM 2021 C C . GLY A 1 254 ? -19.592 -8.171 -24.379 1.00 54.38 254 GLY A C 1
ATOM 2022 O O . GLY A 1 254 ? -19.949 -7.039 -24.682 1.00 54.38 254 GLY A O 1
ATOM 2023 N N . GLN A 1 255 ? -18.462 -8.729 -24.819 1.00 47.97 255 GLN A N 1
ATOM 2024 C CA . GLN A 1 255 ? -17.461 -8.101 -25.697 1.00 47.97 255 GLN A CA 1
ATOM 2025 C C . GLN A 1 255 ? -18.098 -7.265 -26.829 1.00 47.97 255 GLN A C 1
ATOM 2027 O O . GLN A 1 255 ? -18.407 -7.799 -27.888 1.00 47.97 255 GLN A O 1
ATOM 2032 N N . VAL A 1 256 ? -18.316 -5.965 -26.613 1.00 43.66 256 VAL A N 1
ATOM 2033 C CA . VAL A 1 256 ? -18.774 -5.049 -27.663 1.00 43.66 256 VAL A CA 1
ATOM 2034 C C . VAL A 1 256 ? -17.566 -4.253 -28.127 1.00 43.66 256 VAL A C 1
ATOM 2036 O O . VAL A 1 256 ? -16.956 -3.508 -27.365 1.00 43.66 256 VAL A O 1
ATOM 2039 N N . GLU A 1 257 ? -17.245 -4.504 -29.388 1.00 46.28 257 GLU A N 1
ATOM 2040 C CA . GLU A 1 257 ? -16.270 -3.876 -30.274 1.00 46.28 257 GLU A CA 1
ATOM 2041 C C . GLU A 1 257 ? -16.211 -2.347 -30.083 1.00 46.28 257 GLU A C 1
ATOM 2043 O O . GLU A 1 257 ? -17.213 -1.644 -30.233 1.00 46.28 257 GLU A O 1
ATOM 2048 N N . GLU A 1 258 ? -15.045 -1.831 -29.681 1.00 41.66 258 GLU A N 1
ATOM 2049 C CA . GLU A 1 258 ? -14.865 -0.419 -29.323 1.00 41.66 258 GLU A CA 1
ATOM 2050 C C . GLU A 1 258 ? -14.607 0.459 -30.559 1.00 41.66 258 GLU A C 1
ATOM 2052 O O . GLU A 1 258 ? -13.649 0.259 -31.303 1.00 41.66 258 GLU A O 1
ATOM 2057 N N . THR A 1 259 ? -15.452 1.475 -30.758 1.00 34.59 259 THR A N 1
ATOM 2058 C CA . THR A 1 259 ? -15.271 2.546 -31.755 1.00 34.59 259 THR A CA 1
ATOM 2059 C C . THR A 1 259 ? -14.250 3.606 -31.290 1.00 34.59 259 THR A C 1
ATOM 2061 O O . THR A 1 259 ? -14.228 3.913 -30.095 1.00 34.59 259 THR A O 1
ATOM 2064 N N . PRO A 1 260 ? -13.466 4.248 -32.185 1.00 42.88 260 PRO A N 1
ATOM 2065 C CA . PRO A 1 260 ? -12.174 4.852 -31.815 1.00 42.88 260 PRO A CA 1
ATOM 2066 C C . PRO A 1 260 ? -12.205 6.213 -31.087 1.00 42.88 260 PRO A C 1
ATOM 2068 O O . PRO A 1 260 ? -11.252 6.530 -30.378 1.00 42.88 260 PRO A O 1
ATOM 2071 N N . ASP A 1 261 ? -13.263 7.026 -31.208 1.00 32.16 261 ASP A N 1
ATOM 2072 C CA . ASP A 1 261 ? -13.101 8.487 -31.022 1.00 32.16 261 ASP A CA 1
ATOM 2073 C C . ASP A 1 261 ? -13.742 9.123 -29.771 1.00 32.16 261 ASP A C 1
ATOM 2075 O O . ASP A 1 261 ? -13.531 10.303 -29.505 1.00 32.16 261 ASP A O 1
ATOM 2079 N N . SER A 1 262 ? -14.460 8.376 -28.928 1.00 33.00 262 SER A N 1
ATOM 2080 C CA . SER A 1 262 ? -15.016 8.896 -27.654 1.00 33.00 262 SER A CA 1
ATOM 2081 C C . SER A 1 262 ? -14.396 8.262 -26.397 1.00 33.00 262 SER A C 1
ATOM 2083 O O . SER A 1 262 ? -14.803 8.549 -25.270 1.00 33.00 262 SER A O 1
ATOM 2085 N N . MET A 1 263 ? -13.359 7.437 -26.582 1.00 38.91 263 MET A N 1
ATOM 2086 C CA . MET A 1 263 ? -12.728 6.602 -25.551 1.00 38.91 263 MET A CA 1
ATOM 2087 C C . MET A 1 263 ? -11.510 7.265 -24.865 1.00 38.91 263 MET A C 1
ATOM 2089 O O . MET A 1 263 ? -10.978 6.741 -23.889 1.00 38.91 263 MET A O 1
ATOM 2093 N N . GLN A 1 264 ? -11.057 8.443 -25.310 1.00 36.50 264 GLN A N 1
ATOM 2094 C CA . GLN A 1 264 ? -9.783 9.043 -24.863 1.00 36.50 264 GLN A CA 1
ATOM 2095 C C . GLN A 1 264 ? -9.703 9.430 -23.370 1.00 36.50 264 GLN A C 1
ATOM 2097 O O . GLN A 1 264 ? -8.606 9.664 -22.860 1.00 36.50 264 GLN A O 1
ATOM 2102 N N . PHE A 1 265 ? -10.818 9.451 -22.629 1.00 30.53 265 PHE A N 1
ATOM 2103 C CA . PHE A 1 265 ? -10.817 9.742 -21.186 1.00 30.53 265 PHE A CA 1
ATOM 2104 C C . PHE A 1 265 ? -10.747 8.494 -20.283 1.00 30.53 265 PHE A C 1
ATOM 2106 O O . PHE A 1 265 ? -10.458 8.624 -19.092 1.00 30.53 265 PHE A O 1
ATOM 2113 N N . TYR A 1 266 ? -10.962 7.286 -20.824 1.00 35.41 266 TYR A N 1
ATOM 2114 C CA . TYR A 1 266 ? -11.162 6.072 -20.016 1.00 35.41 266 TYR A CA 1
ATOM 2115 C C . TYR A 1 266 ? -10.379 4.823 -20.451 1.00 35.41 266 TYR A C 1
ATOM 2117 O O . TYR A 1 266 ? -10.559 3.786 -19.825 1.00 35.41 266 TYR A O 1
ATOM 2125 N N . THR A 1 267 ? -9.460 4.881 -21.413 1.00 31.69 267 THR A N 1
ATOM 2126 C CA . THR A 1 267 ? -8.559 3.749 -21.740 1.00 31.69 267 THR A CA 1
ATOM 2127 C C . THR A 1 267 ? -7.246 3.877 -20.950 1.00 31.69 267 THR A C 1
ATOM 2129 O O . THR A 1 267 ? -6.218 4.331 -21.436 1.00 31.69 267 THR A O 1
ATOM 2132 N N . PHE A 1 268 ? -7.255 3.775 -19.619 1.00 43.03 268 PHE A N 1
ATOM 2133 C CA . PHE A 1 268 ? -7.019 2.533 -18.875 1.00 43.03 268 PHE A CA 1
ATOM 2134 C C . PHE A 1 268 ? -6.245 1.446 -19.646 1.00 43.03 268 PHE A C 1
ATOM 2136 O O . PHE A 1 268 ? -6.854 0.559 -20.233 1.00 43.03 268 PHE A O 1
ATOM 2143 N N . LEU A 1 269 ? -4.922 1.404 -19.466 1.00 39.66 269 LEU A N 1
ATOM 2144 C CA . LEU A 1 269 ? -4.128 0.192 -19.684 1.00 39.66 269 LEU A CA 1
ATOM 2145 C C . LEU A 1 269 ? -3.620 -0.405 -18.342 1.00 39.66 269 LEU A C 1
ATOM 2147 O O . LEU A 1 269 ? -2.436 -0.321 -18.042 1.00 39.66 269 LEU A O 1
ATOM 2151 N N . PRO A 1 270 ? -4.480 -0.978 -17.468 1.00 43.44 270 PRO A N 1
ATOM 2152 C CA . PRO A 1 270 ? -4.040 -1.783 -16.324 1.00 43.44 270 PRO A CA 1
ATOM 2153 C C . PRO A 1 270 ? -4.192 -3.296 -16.566 1.00 43.44 270 PRO A C 1
ATOM 2155 O O . PRO A 1 270 ? -4.130 -4.058 -15.603 1.00 43.44 270 PRO A O 1
ATOM 2158 N N . ASN A 1 271 ? -4.446 -3.716 -17.810 1.00 41.31 271 ASN A N 1
ATOM 2159 C CA . ASN A 1 271 ? -4.787 -5.098 -18.162 1.00 41.3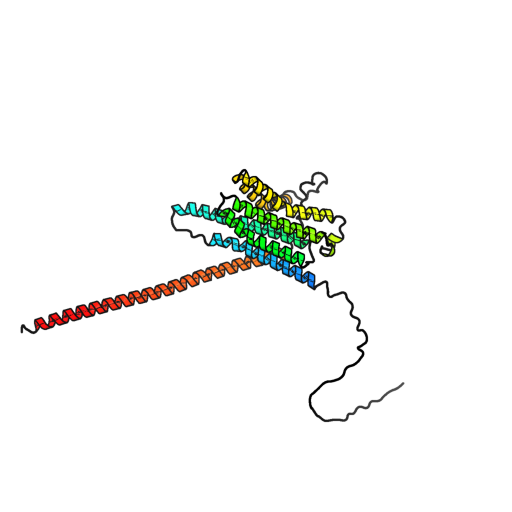1 271 ASN A CA 1
ATOM 2160 C C . ASN A 1 271 ? -3.584 -6.038 -18.271 1.00 41.31 271 ASN A C 1
ATOM 2162 O O . ASN A 1 271 ? -3.782 -7.208 -18.583 1.00 41.31 271 ASN A O 1
ATOM 2166 N N . GLU A 1 272 ? -2.363 -5.575 -18.001 1.00 53.16 272 GLU A N 1
ATOM 2167 C CA . GLU A 1 272 ? -1.278 -6.527 -17.804 1.00 53.16 272 GLU A CA 1
ATOM 2168 C C . GLU A 1 272 ? -1.545 -7.275 -16.490 1.00 53.16 272 GLU A C 1
ATOM 2170 O O . GLU A 1 272 ? -1.707 -6.628 -15.440 1.00 53.16 272 GLU A O 1
ATOM 2175 N N . PRO A 1 273 ? -1.714 -8.609 -16.541 1.00 61.62 273 PRO A N 1
ATOM 2176 C CA . PRO A 1 273 ? -1.957 -9.389 -15.344 1.00 61.62 273 PRO A CA 1
ATOM 2177 C C . PRO A 1 273 ? -0.803 -9.162 -14.364 1.00 61.62 273 PRO A C 1
ATOM 2179 O O . PRO A 1 273 ? 0.368 -9.107 -14.745 1.00 61.62 273 PRO A O 1
ATOM 2182 N N . LEU A 1 274 ? -1.136 -8.998 -13.082 1.00 68.81 274 LEU A N 1
ATOM 2183 C CA . LEU A 1 274 ? -0.120 -9.009 -12.032 1.00 68.81 274 LEU A CA 1
ATOM 2184 C C . LEU A 1 274 ? 0.644 -10.330 -12.129 1.00 68.81 274 LEU A C 1
ATOM 2186 O O . LEU A 1 274 ? 0.038 -11.386 -12.326 1.00 68.81 274 LEU A O 1
ATOM 2190 N N . THR A 1 275 ? 1.966 -10.272 -11.996 1.00 76.88 275 THR A N 1
ATOM 2191 C CA . THR A 1 275 ? 2.800 -11.472 -12.060 1.00 76.88 275 THR A CA 1
ATOM 2192 C C . THR A 1 275 ? 2.372 -12.445 -10.961 1.00 76.88 275 THR A C 1
ATOM 2194 O O . THR A 1 275 ? 2.369 -12.083 -9.783 1.00 76.88 275 THR A O 1
ATOM 2197 N N . LYS A 1 276 ? 2.019 -13.676 -11.346 1.00 84.00 276 LYS A N 1
ATOM 2198 C CA . LYS A 1 276 ? 1.521 -14.722 -10.437 1.00 84.00 276 LYS A CA 1
ATOM 2199 C C . LYS A 1 276 ? 2.468 -14.957 -9.258 1.00 84.00 276 LYS A C 1
ATOM 2201 O O . LYS A 1 276 ? 2.022 -14.938 -8.120 1.00 84.00 276 LYS A O 1
ATOM 2206 N N . GLU A 1 277 ? 3.766 -15.045 -9.536 1.00 86.25 277 GLU A N 1
ATOM 2207 C CA . GLU A 1 277 ? 4.837 -15.238 -8.544 1.00 86.25 277 GLU A CA 1
ATOM 2208 C C . GLU A 1 277 ? 4.833 -14.157 -7.454 1.00 86.25 277 GLU A C 1
ATOM 2210 O O . GLU A 1 277 ? 5.043 -14.439 -6.279 1.00 86.25 277 GLU A O 1
ATOM 2215 N N . ARG A 1 278 ? 4.553 -12.902 -7.831 1.00 85.94 278 ARG A N 1
ATOM 2216 C CA . ARG A 1 278 ? 4.521 -11.765 -6.899 1.00 85.94 278 ARG A CA 1
ATOM 2217 C C . ARG A 1 278 ? 3.311 -11.862 -5.974 1.00 85.94 278 ARG A C 1
ATOM 2219 O O . ARG A 1 278 ? 3.419 -11.598 -4.781 1.00 85.94 278 ARG A O 1
ATOM 2226 N N . VAL A 1 279 ? 2.157 -12.241 -6.530 1.00 87.38 279 VAL A N 1
ATOM 2227 C CA . VAL A 1 279 ? 0.924 -12.458 -5.759 1.00 87.38 279 VAL A CA 1
ATOM 2228 C C . VAL A 1 279 ? 1.101 -13.627 -4.792 1.00 87.38 279 VAL A C 1
ATOM 2230 O O . VAL A 1 279 ? 0.722 -13.494 -3.633 1.00 87.38 279 VAL A O 1
ATOM 2233 N N . GLU A 1 280 ? 1.722 -14.718 -5.246 1.00 90.56 280 GLU A N 1
ATOM 2234 C CA . GLU A 1 280 ? 2.063 -15.878 -4.416 1.00 90.56 280 GLU A CA 1
ATOM 2235 C C . GLU A 1 280 ? 2.991 -15.476 -3.263 1.00 90.56 280 GLU A C 1
ATOM 2237 O O . GLU A 1 280 ? 2.635 -15.685 -2.106 1.00 90.56 280 GLU A O 1
ATOM 2242 N N . ALA A 1 281 ? 4.097 -14.779 -3.546 1.00 89.50 281 ALA A N 1
ATOM 2243 C CA . ALA A 1 281 ? 5.037 -14.312 -2.524 1.00 89.50 281 ALA A CA 1
ATOM 2244 C C . ALA A 1 281 ? 4.383 -13.386 -1.482 1.00 89.50 281 ALA A C 1
ATOM 2246 O O . ALA A 1 281 ? 4.659 -13.489 -0.284 1.00 89.50 281 ALA A O 1
ATOM 2247 N N . PHE A 1 282 ? 3.492 -12.493 -1.922 1.00 89.06 282 PHE A N 1
ATOM 2248 C CA . PHE A 1 282 ? 2.728 -11.647 -1.012 1.00 89.06 282 PHE A CA 1
ATOM 2249 C C . PHE A 1 282 ? 1.767 -12.473 -0.151 1.00 89.06 282 PHE A C 1
ATOM 2251 O O . PHE A 1 282 ? 1.744 -12.303 1.066 1.00 89.06 282 PHE A O 1
ATOM 2258 N N . SER A 1 283 ? 1.007 -13.398 -0.745 1.00 92.44 283 SER A N 1
ATOM 2259 C CA . SER A 1 283 ? 0.097 -14.256 0.019 1.00 92.44 283 SER A CA 1
ATOM 2260 C C . SER A 1 283 ? 0.829 -15.166 1.005 1.00 92.44 283 SER A C 1
ATOM 2262 O O . SER A 1 283 ? 0.389 -15.286 2.147 1.00 92.44 283 SER A O 1
ATOM 2264 N N . ASP A 1 284 ? 1.969 -15.737 0.616 1.00 93.06 284 ASP A N 1
ATOM 2265 C CA . ASP A 1 284 ? 2.802 -16.580 1.475 1.00 93.06 284 ASP A CA 1
ATOM 2266 C C . ASP A 1 284 ? 3.294 -15.792 2.687 1.00 93.06 284 ASP A C 1
ATOM 2268 O O . ASP A 1 284 ? 3.210 -16.266 3.821 1.00 93.06 284 ASP A O 1
ATOM 2272 N N . GLY A 1 285 ? 3.728 -14.548 2.467 1.00 92.19 285 GLY A N 1
ATOM 2273 C CA . GLY A 1 285 ? 4.078 -13.634 3.545 1.00 92.19 285 GLY A CA 1
ATOM 2274 C C . GLY A 1 285 ? 2.900 -13.366 4.487 1.00 92.19 285 GLY A C 1
ATOM 2275 O O . GLY A 1 285 ? 3.085 -13.348 5.705 1.00 92.19 285 GLY A O 1
ATOM 2276 N N . VAL A 1 286 ? 1.690 -13.169 3.952 1.00 92.69 286 VAL A N 1
ATOM 2277 C CA . VAL A 1 286 ? 0.501 -12.865 4.760 1.00 92.69 286 VAL A CA 1
ATOM 2278 C C . VAL A 1 286 ? 0.159 -14.062 5.640 1.00 92.69 286 VAL A C 1
ATOM 2280 O O . VAL A 1 286 ? 0.006 -13.913 6.854 1.00 92.69 286 VAL A O 1
ATOM 2283 N N . TYR A 1 287 ? 0.088 -15.256 5.050 1.00 93.25 287 TYR A N 1
ATOM 2284 C CA . TYR A 1 287 ? -0.210 -16.486 5.777 1.00 93.25 287 TYR A CA 1
ATOM 2285 C C . TYR A 1 287 ? 0.867 -16.822 6.811 1.00 93.25 287 TYR A C 1
ATOM 2287 O O . TYR A 1 287 ? 0.527 -17.206 7.931 1.00 93.25 287 TYR A O 1
ATOM 2295 N N . ALA A 1 288 ? 2.145 -16.617 6.482 1.00 93.50 288 ALA A N 1
ATOM 2296 C CA . ALA A 1 288 ? 3.244 -16.817 7.419 1.00 93.50 288 ALA A CA 1
ATOM 2297 C C . ALA A 1 288 ? 3.109 -15.908 8.647 1.00 93.50 288 ALA A C 1
ATOM 2299 O O . ALA A 1 288 ? 3.248 -16.384 9.773 1.00 93.50 288 ALA A O 1
ATOM 2300 N N . ILE A 1 289 ? 2.785 -14.623 8.462 1.00 91.88 289 ILE A N 1
ATOM 2301 C CA . ILE A 1 289 ? 2.620 -13.700 9.592 1.00 91.88 289 ILE A CA 1
ATOM 2302 C C . ILE A 1 289 ? 1.371 -14.010 10.412 1.00 91.88 289 ILE A C 1
ATOM 2304 O O . ILE A 1 289 ? 1.419 -13.977 11.636 1.00 91.88 289 ILE A O 1
ATOM 2308 N N . VAL A 1 290 ? 0.259 -14.379 9.781 1.00 90.19 290 VAL A N 1
ATOM 2309 C CA . VAL A 1 290 ? -0.929 -14.811 10.531 1.00 90.19 290 VAL A CA 1
ATOM 2310 C C . VAL A 1 290 ? -0.608 -16.035 11.398 1.00 90.19 290 VAL A C 1
ATOM 2312 O O . VAL A 1 290 ? -0.950 -16.052 12.579 1.00 90.19 290 VAL A O 1
ATOM 2315 N N . ALA A 1 291 ? 0.107 -17.025 10.857 1.00 89.69 291 ALA A N 1
ATOM 2316 C CA . ALA A 1 291 ? 0.531 -18.198 11.616 1.00 89.69 291 ALA A CA 1
ATOM 2317 C C . ALA A 1 291 ? 1.483 -17.843 12.775 1.00 89.69 291 ALA A C 1
ATOM 2319 O O . ALA A 1 291 ? 1.327 -18.385 13.872 1.00 89.69 291 ALA A O 1
ATOM 2320 N N . THR A 1 292 ? 2.431 -16.917 12.574 1.00 92.19 292 THR A N 1
ATOM 2321 C CA . THR A 1 292 ? 3.344 -16.475 13.645 1.00 92.19 292 THR A CA 1
ATOM 2322 C C . THR A 1 292 ? 2.626 -15.685 14.738 1.00 92.19 292 THR A C 1
ATOM 2324 O O . THR A 1 292 ? 2.936 -15.860 15.914 1.00 92.19 292 THR A O 1
ATOM 2327 N N . LEU A 1 293 ? 1.636 -14.861 14.388 1.00 87.38 293 LEU A N 1
ATOM 2328 C CA . LEU A 1 293 ? 0.816 -14.152 15.371 1.00 87.38 293 LEU A CA 1
ATOM 2329 C C . LEU A 1 293 ? -0.031 -15.120 16.204 1.00 87.38 293 LEU A C 1
ATOM 2331 O O . LEU A 1 293 ? -0.095 -14.967 17.420 1.00 87.38 293 LEU A O 1
ATOM 2335 N N . LEU A 1 294 ? -0.615 -16.149 15.580 1.00 87.19 294 LEU A N 1
ATOM 2336 C CA . LEU A 1 294 ? -1.392 -17.172 16.287 1.00 87.19 294 LEU A CA 1
ATOM 2337 C C . LEU A 1 294 ? -0.539 -17.968 17.280 1.00 87.19 294 LEU A C 1
ATOM 2339 O O . LEU A 1 294 ? -0.942 -18.154 18.427 1.00 87.19 294 LEU A O 1
ATOM 2343 N N . ILE A 1 295 ? 0.650 -18.427 16.873 1.00 89.62 295 ILE A N 1
ATOM 2344 C CA . ILE A 1 295 ? 1.527 -19.171 17.789 1.00 89.62 295 ILE A CA 1
ATOM 2345 C C . ILE A 1 295 ? 2.058 -18.279 18.919 1.00 89.62 295 ILE A C 1
ATOM 2347 O O . ILE A 1 295 ? 2.191 -18.746 20.050 1.00 89.62 295 ILE A O 1
ATOM 2351 N N . LEU A 1 296 ? 2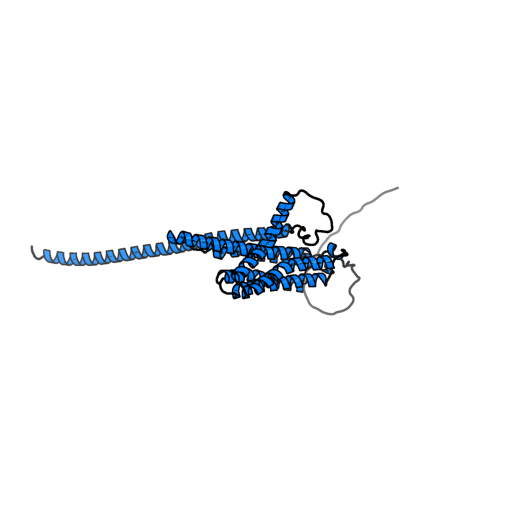.324 -16.997 18.643 1.00 86.88 296 LEU A N 1
ATOM 2352 C CA . LEU A 1 296 ? 2.784 -16.038 19.646 1.00 86.88 296 LEU A CA 1
ATOM 2353 C C . LEU A 1 296 ? 1.690 -15.738 20.678 1.00 86.88 296 LEU A C 1
ATOM 2355 O O . LEU A 1 296 ? 1.991 -15.672 21.869 1.00 86.88 296 LEU A O 1
ATOM 2359 N N . ASP A 1 297 ? 0.431 -15.644 20.247 1.00 83.44 297 ASP A N 1
ATOM 2360 C CA . ASP A 1 297 ? -0.723 -15.481 21.137 1.00 83.44 297 ASP A CA 1
ATOM 2361 C C . ASP A 1 297 ? -0.908 -16.704 22.054 1.00 83.44 297 ASP A C 1
ATOM 2363 O O . ASP A 1 297 ? -0.979 -16.568 23.277 1.00 83.44 297 ASP A O 1
ATOM 2367 N N . ILE A 1 298 ? -0.842 -17.922 21.495 1.00 84.44 298 ILE A N 1
ATOM 2368 C CA . ILE A 1 298 ? -0.885 -19.174 22.275 1.00 84.44 298 ILE A CA 1
ATOM 2369 C C . ILE A 1 298 ? 0.243 -19.214 23.312 1.00 84.44 298 ILE A C 1
ATOM 2371 O O . ILE A 1 298 ? 0.029 -19.611 24.464 1.00 84.44 298 ILE A O 1
ATOM 2375 N N . TRP A 1 299 ? 1.452 -18.809 22.920 1.00 85.12 299 TRP A N 1
ATOM 2376 C CA . TRP A 1 299 ? 2.611 -18.815 23.806 1.00 85.12 299 TRP A CA 1
ATOM 2377 C C . TRP A 1 299 ? 2.476 -17.789 24.935 1.00 85.12 299 TRP A C 1
ATOM 2379 O O . TRP A 1 299 ? 2.747 -18.113 26.093 1.00 85.12 299 TRP A O 1
ATOM 2389 N N . PHE A 1 300 ? 1.984 -16.585 24.632 1.00 81.44 300 PHE A N 1
ATOM 2390 C CA . PHE A 1 300 ? 1.740 -15.542 25.626 1.00 81.44 300 PHE A CA 1
ATOM 2391 C C . PHE A 1 300 ? 0.676 -15.961 26.649 1.00 81.44 300 PHE A C 1
ATOM 2393 O O . PHE A 1 300 ? 0.895 -15.841 27.858 1.00 81.44 300 PHE A O 1
ATOM 2400 N N . VAL A 1 301 ? -0.445 -16.527 26.186 1.00 78.50 301 VAL A N 1
ATOM 2401 C CA . VAL A 1 301 ? -1.499 -17.063 27.063 1.00 78.50 301 VAL A CA 1
ATOM 2402 C C . VAL A 1 301 ? -0.951 -18.186 27.944 1.00 78.50 301 VAL A C 1
ATOM 2404 O O . VAL A 1 301 ? -1.189 -18.189 29.153 1.00 78.50 301 VAL A O 1
ATOM 2407 N N . SER A 1 302 ? -0.164 -19.101 27.373 1.00 73.19 302 SER A N 1
ATOM 2408 C CA . SER A 1 302 ? 0.431 -20.226 28.105 1.00 73.19 302 SER A CA 1
ATOM 2409 C C . SER A 1 302 ? 1.419 -19.768 29.183 1.00 73.19 302 SER A C 1
ATOM 2411 O O . SER A 1 302 ? 1.374 -20.269 30.307 1.00 73.19 302 SER A O 1
ATOM 2413 N N . LEU A 1 303 ? 2.275 -18.785 28.882 1.00 73.44 303 LEU A N 1
ATOM 2414 C CA . LEU A 1 303 ? 3.180 -18.172 29.860 1.00 73.44 303 LEU A CA 1
ATOM 2415 C C . LEU A 1 303 ? 2.423 -17.486 30.994 1.00 73.44 303 LEU A C 1
ATOM 2417 O O . LEU A 1 303 ? 2.758 -17.682 32.162 1.00 73.44 303 LEU A O 1
ATOM 2421 N N . CYS A 1 304 ? 1.380 -16.723 30.662 1.00 71.25 304 CYS A N 1
ATOM 2422 C CA . CYS A 1 304 ? 0.540 -16.070 31.659 1.00 71.25 304 CYS A CA 1
ATOM 2423 C C . CYS A 1 304 ? -0.135 -17.103 32.578 1.00 71.25 304 CYS A C 1
ATOM 2425 O O . CYS A 1 304 ? -0.166 -16.931 33.800 1.00 71.25 304 CYS A O 1
ATOM 2427 N N . TYR A 1 305 ? -0.597 -18.224 32.014 1.00 69.38 305 TYR A N 1
ATOM 2428 C CA . TYR A 1 305 ? -1.162 -19.338 32.775 1.00 69.38 305 TYR A CA 1
ATOM 2429 C C . TYR A 1 305 ? -0.128 -19.996 33.699 1.00 69.38 305 TYR A C 1
ATOM 2431 O O . TYR A 1 305 ? -0.433 -20.291 34.856 1.00 69.38 305 TYR A O 1
ATOM 2439 N N . LEU A 1 306 ? 1.105 -20.191 33.220 1.00 66.69 306 LEU A N 1
ATOM 2440 C CA . LEU A 1 306 ? 2.195 -20.780 33.998 1.00 66.69 306 LEU A CA 1
ATOM 2441 C C . LEU A 1 306 ? 2.607 -19.874 35.170 1.00 66.69 306 LEU A C 1
ATOM 2443 O O . LEU A 1 306 ? 2.754 -20.350 36.297 1.00 66.69 306 LEU A O 1
ATOM 2447 N N . GLU A 1 307 ? 2.725 -18.564 34.935 1.00 70.25 307 GLU A N 1
ATOM 2448 C CA . GLU A 1 307 ? 3.057 -17.586 35.975 1.00 70.25 307 GLU A CA 1
ATOM 2449 C C . GLU A 1 307 ? 1.917 -17.432 36.998 1.00 70.25 307 GLU A C 1
ATOM 2451 O O . GLU A 1 307 ? 2.162 -17.345 38.204 1.00 70.25 307 GLU A O 1
ATOM 2456 N N . CYS A 1 308 ? 0.656 -17.478 36.550 1.00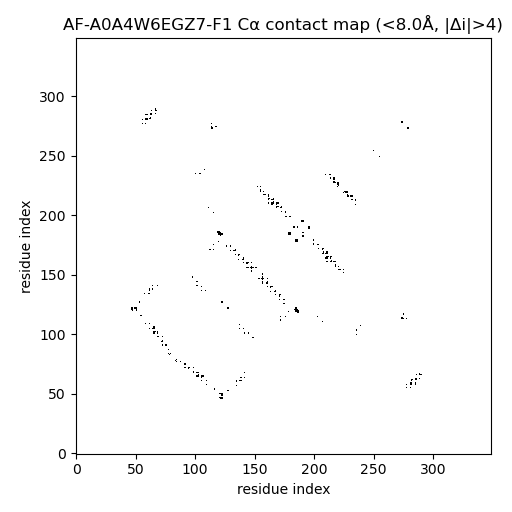 59.50 308 CYS A N 1
ATOM 2457 C CA . CYS A 1 308 ? -0.511 -17.487 37.435 1.00 59.50 308 CYS A CA 1
ATOM 2458 C C . CYS A 1 308 ? -0.580 -18.774 38.278 1.00 59.50 308 CYS A C 1
ATOM 2460 O O . CYS A 1 308 ? -0.870 -18.713 39.475 1.00 59.50 308 CYS A O 1
ATOM 2462 N N . SER A 1 309 ? -0.267 -19.930 37.685 1.00 68.75 309 SER A N 1
ATOM 2463 C CA . SER A 1 309 ? -0.195 -21.221 38.382 1.00 68.75 309 SER A CA 1
ATOM 2464 C C . SER A 1 309 ? 0.895 -21.220 39.462 1.00 68.75 309 SER A C 1
ATOM 2466 O O . SER A 1 309 ? 0.627 -21.585 40.609 1.00 68.75 309 SER A O 1
ATOM 2468 N N . GLN A 1 310 ? 2.087 -20.697 39.148 1.00 60.75 310 GLN A N 1
ATOM 2469 C CA . GLN A 1 310 ? 3.179 -20.519 40.113 1.00 60.75 310 GLN A CA 1
ATOM 2470 C C . GLN A 1 310 ? 2.802 -19.561 41.254 1.00 60.75 310 GLN A C 1
ATOM 2472 O O . GLN A 1 310 ? 2.935 -19.918 42.426 1.00 60.75 310 GLN A O 1
ATOM 2477 N N . LYS A 1 311 ? 2.244 -18.376 40.952 1.00 67.75 311 LYS A N 1
ATOM 2478 C CA . LYS A 1 311 ? 1.780 -17.426 41.986 1.00 67.75 311 LYS A CA 1
ATOM 2479 C C . LYS A 1 311 ? 0.696 -18.029 42.883 1.00 67.75 311 LYS A C 1
ATOM 2481 O O . LYS A 1 311 ? 0.717 -17.815 44.095 1.00 67.75 311 LYS A O 1
ATOM 2486 N N . ARG A 1 312 ? -0.226 -18.816 42.317 1.00 61.44 312 ARG A N 1
ATOM 2487 C CA . ARG A 1 312 ? -1.282 -19.502 43.074 1.00 61.44 312 ARG A CA 1
ATOM 2488 C C . ARG A 1 312 ? -0.709 -20.572 44.004 1.00 61.44 312 ARG A C 1
ATOM 2490 O O . ARG A 1 312 ? -1.126 -20.625 45.158 1.00 61.44 312 ARG A O 1
ATOM 2497 N N . GLN A 1 313 ? 0.263 -21.372 43.557 1.00 62.84 313 GLN A N 1
ATOM 2498 C CA . GLN A 1 313 ? 0.928 -22.343 44.433 1.00 62.84 313 GLN A CA 1
ATOM 2499 C C . GLN A 1 313 ? 1.665 -21.662 45.592 1.00 62.84 313 GLN A C 1
ATOM 2501 O O . GLN A 1 313 ? 1.469 -22.058 46.738 1.00 62.84 313 GLN A O 1
ATOM 2506 N N . ILE A 1 314 ? 2.432 -20.598 45.332 1.00 67.00 314 ILE A N 1
ATOM 2507 C CA . ILE A 1 314 ? 3.140 -19.847 46.383 1.00 67.00 314 ILE A CA 1
ATOM 2508 C C . ILE A 1 314 ? 2.150 -19.282 47.414 1.00 67.00 314 ILE A C 1
ATOM 2510 O O . ILE A 1 314 ? 2.379 -19.402 48.617 1.00 67.00 314 ILE A O 1
ATOM 2514 N N . HIS A 1 315 ? 1.019 -18.726 46.968 1.00 64.00 315 HIS A N 1
ATOM 2515 C CA . HIS A 1 315 ? -0.011 -18.202 47.868 1.00 64.00 315 HIS A CA 1
ATOM 2516 C C . HIS A 1 315 ? -0.663 -19.300 48.727 1.00 64.00 315 HIS A C 1
ATOM 2518 O O . HIS A 1 315 ? -0.932 -19.077 49.908 1.00 64.00 315 HIS A O 1
ATOM 2524 N N . ILE A 1 316 ? -0.888 -20.497 48.170 1.00 68.00 316 ILE A N 1
ATOM 2525 C CA . ILE A 1 316 ? -1.402 -21.657 48.918 1.00 68.00 316 ILE A CA 1
ATOM 2526 C C . ILE A 1 316 ? -0.389 -22.098 49.983 1.00 68.00 316 ILE A C 1
ATOM 2528 O O . ILE A 1 316 ? -0.768 -22.249 51.143 1.00 68.00 316 ILE A O 1
ATOM 2532 N N . PHE A 1 317 ? 0.897 -22.216 49.633 1.00 70.38 317 PHE A N 1
ATOM 2533 C CA . PHE A 1 317 ? 1.957 -22.568 50.586 1.00 70.38 317 PHE A CA 1
ATOM 2534 C C . PHE A 1 317 ? 2.084 -21.545 51.722 1.00 70.38 317 PHE A C 1
ATOM 2536 O O . PHE A 1 317 ? 2.127 -21.933 52.889 1.00 70.38 317 PHE A O 1
ATOM 2543 N N . TYR A 1 318 ? 2.069 -20.246 51.412 1.00 66.12 318 TYR A N 1
ATOM 2544 C CA . TYR A 1 318 ? 2.099 -19.187 52.427 1.00 66.12 318 TYR A CA 1
ATOM 2545 C C . TYR A 1 318 ? 0.858 -19.200 53.327 1.00 66.12 318 TYR A C 1
ATOM 2547 O O . TYR A 1 318 ? 0.978 -19.068 54.545 1.00 66.12 318 TYR A O 1
ATOM 2555 N N . THR A 1 319 ? -0.331 -19.400 52.752 1.00 68.00 319 THR A N 1
ATOM 2556 C CA . THR A 1 319 ? -1.584 -19.477 53.520 1.00 68.00 319 THR A CA 1
ATOM 2557 C C . THR A 1 319 ? -1.567 -20.677 54.465 1.00 68.00 319 THR A C 1
ATOM 2559 O O . THR A 1 319 ? -1.914 -20.539 55.637 1.00 68.00 319 THR A O 1
ATOM 2562 N N . GLN A 1 320 ? -1.109 -21.836 53.987 1.00 68.81 320 GLN A N 1
ATOM 2563 C CA . GLN A 1 320 ? -1.026 -23.059 54.780 1.00 68.81 320 GLN A CA 1
ATOM 2564 C C . GLN A 1 320 ? 0.040 -22.959 55.878 1.00 68.81 320 GLN A C 1
ATOM 2566 O O . GLN A 1 320 ? -0.218 -23.377 57.003 1.00 68.81 320 GLN A O 1
ATOM 2571 N N . TYR A 1 321 ? 1.182 -22.322 55.602 1.00 69.50 321 TYR A N 1
ATOM 2572 C CA . TYR A 1 321 ? 2.224 -22.040 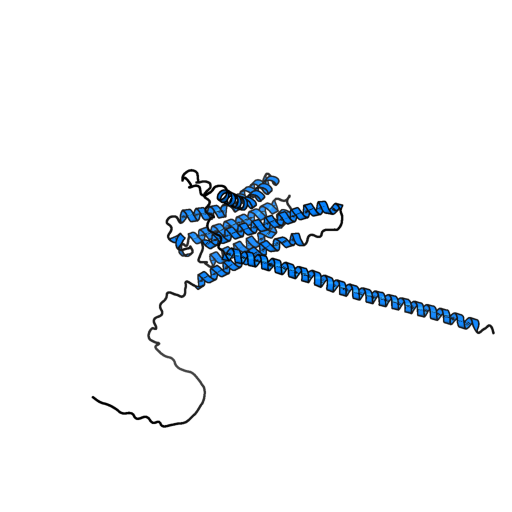56.593 1.00 69.50 321 TYR A CA 1
ATOM 2573 C C . TYR A 1 321 ? 1.744 -21.082 57.699 1.00 69.50 321 TYR A C 1
ATOM 2575 O O . TYR A 1 321 ? 1.948 -21.357 58.880 1.00 69.50 321 TYR A O 1
ATOM 2583 N N . ILE A 1 322 ? 1.029 -20.003 57.350 1.00 70.75 322 ILE A N 1
ATOM 2584 C CA . ILE A 1 322 ? 0.426 -19.082 58.332 1.00 70.75 322 ILE A CA 1
ATOM 2585 C C . ILE A 1 322 ? -0.640 -19.785 59.187 1.00 70.75 322 ILE A C 1
ATOM 2587 O O . ILE A 1 322 ? -0.719 -19.545 60.392 1.00 70.75 322 ILE A O 1
ATOM 2591 N N . LEU A 1 323 ? -1.456 -20.661 58.595 1.00 70.31 323 LEU A N 1
ATOM 2592 C CA . LEU A 1 323 ? -2.447 -21.461 59.327 1.00 70.31 323 LEU A CA 1
ATOM 2593 C C . LEU A 1 323 ? -1.785 -22.441 60.307 1.00 70.31 323 LEU A C 1
ATOM 2595 O O . LEU A 1 323 ? -2.292 -22.648 61.409 1.00 70.31 323 LEU A O 1
ATOM 2599 N N . LEU A 1 324 ? -0.639 -23.006 59.926 1.00 70.88 324 LEU A N 1
ATOM 2600 C CA . LEU A 1 324 ? 0.142 -23.919 60.757 1.00 70.88 324 LEU A CA 1
ATOM 2601 C C . LEU A 1 324 ? 0.803 -23.184 61.935 1.00 70.88 324 LEU A C 1
ATOM 2603 O O . LEU A 1 324 ? 0.719 -23.658 63.065 1.00 70.88 324 LEU A O 1
ATOM 2607 N N . LEU A 1 325 ? 1.350 -21.986 61.700 1.00 68.31 325 LEU A N 1
ATOM 2608 C CA . LEU A 1 325 ? 1.845 -21.082 62.749 1.00 68.31 325 LEU A CA 1
ATOM 2609 C C . LEU A 1 325 ? 0.742 -20.675 63.734 1.00 68.31 325 LEU A C 1
ATOM 2611 O O . LEU A 1 325 ? 0.927 -20.795 64.940 1.00 68.31 325 LEU A O 1
ATOM 2615 N N . LYS A 1 326 ? -0.439 -20.281 63.239 1.00 68.00 326 LYS A N 1
ATOM 2616 C CA . LYS A 1 326 ? -1.582 -19.940 64.105 1.00 68.00 326 LYS A CA 1
ATOM 2617 C C . LYS A 1 326 ? -2.056 -21.117 64.959 1.00 68.00 326 LYS A C 1
ATOM 2619 O O . LYS A 1 326 ? -2.417 -20.913 66.114 1.00 68.00 326 LYS A O 1
ATOM 2624 N N . ASN A 1 327 ? -2.064 -22.335 64.414 1.00 70.12 327 ASN A N 1
ATOM 2625 C CA . ASN A 1 327 ? -2.412 -23.531 65.185 1.00 70.12 327 ASN A CA 1
ATOM 2626 C C . ASN A 1 327 ? -1.345 -23.876 66.233 1.00 70.12 327 ASN A C 1
ATOM 2628 O O . ASN A 1 327 ? -1.707 -24.278 67.335 1.00 70.12 327 ASN A O 1
ATOM 2632 N N . LEU A 1 328 ? -0.057 -23.683 65.932 1.00 65.94 328 LEU A N 1
ATOM 2633 C CA . LEU A 1 328 ? 1.031 -23.851 66.901 1.00 65.94 328 LEU A CA 1
ATOM 2634 C C . LEU A 1 328 ? 0.947 -22.835 68.047 1.00 65.94 328 LEU A C 1
ATOM 2636 O O . LEU A 1 328 ? 1.014 -23.240 69.206 1.00 65.94 328 LEU A O 1
ATOM 2640 N N . ASP A 1 329 ? 0.716 -21.553 67.757 1.00 62.16 329 ASP A N 1
ATOM 2641 C CA . ASP A 1 329 ? 0.525 -20.527 68.794 1.00 62.16 329 ASP A CA 1
ATOM 2642 C C . ASP A 1 329 ? -0.711 -20.815 69.658 1.00 62.16 329 ASP A C 1
ATOM 2644 O O . ASP A 1 329 ? -0.661 -20.690 70.883 1.00 62.16 329 ASP A O 1
ATOM 2648 N N . MET A 1 330 ? -1.812 -21.276 69.050 1.00 59.28 330 MET A N 1
ATOM 2649 C CA . MET A 1 330 ? -3.010 -21.691 69.789 1.00 59.28 330 MET A CA 1
ATOM 2650 C C . MET A 1 330 ? -2.736 -22.915 70.679 1.00 59.28 330 MET A C 1
ATOM 2652 O O . MET A 1 330 ? -3.245 -22.989 71.798 1.00 59.28 330 MET A O 1
ATOM 2656 N N . PHE A 1 331 ? -1.900 -23.852 70.223 1.00 57.66 331 PHE A N 1
ATOM 2657 C CA . PHE A 1 331 ? -1.501 -25.028 70.996 1.00 57.66 331 PHE A CA 1
ATOM 2658 C C . PHE A 1 331 ? -0.585 -24.660 72.173 1.00 57.66 331 PHE A C 1
ATOM 2660 O O . PHE A 1 331 ? -0.768 -25.177 73.275 1.00 57.66 331 PHE A O 1
ATOM 2667 N N . ILE A 1 332 ? 0.341 -23.712 71.990 1.00 57.78 332 ILE A N 1
ATOM 2668 C CA . ILE A 1 332 ? 1.200 -23.200 73.070 1.00 57.78 332 ILE A CA 1
ATOM 2669 C C . ILE A 1 332 ? 0.387 -22.402 74.102 1.00 57.78 332 ILE A C 1
ATOM 2671 O O . ILE A 1 332 ? 0.573 -22.595 75.309 1.00 57.78 332 ILE A O 1
ATOM 2675 N N . LEU A 1 333 ? -0.571 -21.570 73.673 1.00 54.66 333 LEU A N 1
ATOM 2676 C CA . LEU A 1 333 ? -1.484 -20.876 74.593 1.00 54.66 333 LEU A CA 1
ATOM 2677 C C . LEU A 1 333 ? -2.409 -21.849 75.344 1.00 54.66 333 LEU A C 1
ATOM 2679 O O . LEU A 1 333 ? -2.634 -21.674 76.542 1.00 54.66 333 LEU A O 1
ATOM 2683 N N . SER A 1 334 ? -2.909 -22.895 74.680 1.00 53.25 334 SER A N 1
ATOM 2684 C CA . SER A 1 334 ? -3.773 -23.908 75.302 1.00 53.25 334 SER A CA 1
ATOM 2685 C C . SER A 1 334 ? -3.013 -24.797 76.297 1.00 53.25 334 SER A C 1
ATOM 2687 O O . SER A 1 334 ? -3.500 -25.035 77.403 1.00 53.25 334 SER A O 1
ATOM 2689 N N . GLY A 1 335 ? -1.782 -25.210 75.969 1.00 50.75 335 GLY A N 1
ATOM 2690 C CA . GLY A 1 335 ? -0.911 -25.975 76.869 1.00 50.75 335 GLY A CA 1
ATOM 2691 C C . GLY A 1 335 ? -0.493 -25.188 78.116 1.00 50.75 335 GLY A C 1
ATOM 2692 O O . GLY A 1 335 ? -0.474 -25.736 79.219 1.00 50.75 335 GLY A O 1
ATOM 2693 N N . SER A 1 336 ? -0.263 -23.880 77.971 1.00 50.28 336 SER A N 1
ATOM 2694 C CA . SER A 1 336 ? 0.021 -22.980 79.099 1.00 50.28 336 SER A CA 1
ATOM 2695 C C . SER A 1 336 ? -1.190 -22.824 80.031 1.00 50.28 336 SER A C 1
ATOM 2697 O O . SER A 1 336 ? -1.036 -22.782 81.250 1.00 50.28 336 SER A O 1
ATOM 2699 N N . PHE A 1 337 ? -2.411 -22.812 79.484 1.00 47.72 337 PHE A N 1
ATOM 2700 C CA . PHE A 1 337 ? -3.649 -22.731 80.269 1.00 47.72 337 PHE A CA 1
ATOM 2701 C C . PHE A 1 337 ? -3.988 -24.050 80.986 1.00 47.72 337 PHE A C 1
ATOM 2703 O O . PHE A 1 337 ? -4.516 -24.037 82.100 1.00 47.72 337 PHE A O 1
ATOM 2710 N N . LEU A 1 338 ? -3.656 -25.198 80.381 1.00 47.62 338 LEU A N 1
ATOM 2711 C CA . LEU A 1 338 ? -3.850 -26.512 81.000 1.00 47.62 338 LEU A CA 1
ATOM 2712 C C . LEU A 1 338 ? -2.868 -26.754 82.158 1.00 47.62 338 LEU A C 1
ATOM 2714 O O . LEU A 1 338 ? -3.268 -27.302 83.184 1.00 47.62 338 LEU A O 1
ATOM 2718 N N . SER A 1 339 ? -1.618 -26.289 82.032 1.00 43.78 339 SER A N 1
ATOM 2719 C CA . SER A 1 339 ? -0.597 -26.438 83.079 1.00 43.78 339 SER A CA 1
ATOM 2720 C C . SER A 1 339 ? -0.849 -25.582 84.325 1.00 43.78 339 SER A C 1
ATOM 2722 O O . SER A 1 339 ? -0.341 -25.923 85.386 1.00 43.78 339 SER A O 1
ATOM 2724 N N . VAL A 1 340 ? -1.614 -24.488 84.233 1.00 49.78 340 VAL A N 1
ATOM 2725 C CA . VAL A 1 340 ? -2.010 -23.679 85.407 1.00 49.78 340 VAL A CA 1
ATOM 2726 C C . VAL A 1 340 ? -3.197 -24.311 86.147 1.00 49.78 340 VAL A C 1
ATOM 2728 O O . VAL A 1 340 ? -3.345 -24.145 87.357 1.00 49.78 340 VAL A O 1
ATOM 2731 N N . ARG A 1 341 ? -4.051 -25.066 85.445 1.00 45.12 341 ARG A N 1
ATOM 2732 C CA . ARG A 1 341 ? -5.270 -25.648 86.030 1.00 45.12 341 ARG A CA 1
ATOM 2733 C C . ARG A 1 341 ? -5.004 -26.933 86.816 1.00 45.12 341 ARG A C 1
ATOM 2735 O O . ARG A 1 341 ? -5.685 -27.178 87.808 1.00 45.12 341 ARG A O 1
ATOM 2742 N N . THR A 1 342 ? -4.013 -27.727 86.412 1.00 47.53 342 THR A N 1
ATOM 2743 C CA . THR A 1 342 ? -3.645 -28.974 87.101 1.00 47.53 342 THR A CA 1
ATOM 2744 C C . THR A 1 342 ? -2.938 -28.737 88.433 1.00 47.53 342 THR A C 1
ATOM 2746 O O . THR A 1 342 ? -3.154 -29.507 89.362 1.00 47.53 342 THR A O 1
ATOM 2749 N N . THR A 1 343 ? -2.186 -27.645 88.595 1.00 48.16 343 THR A N 1
ATOM 2750 C CA . THR A 1 343 ? -1.551 -27.288 89.879 1.00 48.16 343 THR A CA 1
ATOM 2751 C C . THR A 1 343 ? -2.551 -26.836 90.944 1.00 48.16 343 THR A C 1
ATOM 2753 O O . THR A 1 343 ? -2.248 -26.912 92.130 1.00 48.16 343 THR A O 1
ATOM 2756 N N . SER A 1 344 ? -3.750 -26.386 90.554 1.00 48.59 344 SER A N 1
ATOM 2757 C CA . SER A 1 344 ? -4.755 -25.903 91.511 1.00 48.59 344 SER A CA 1
ATOM 2758 C C . SER A 1 344 ? -5.669 -27.002 92.067 1.00 48.59 344 SER A C 1
ATOM 2760 O O . SER A 1 344 ? -6.341 -26.758 93.066 1.00 48.59 344 SER A O 1
ATOM 2762 N N . GLN A 1 345 ? -5.720 -28.194 91.453 1.00 47.62 345 GLN A N 1
ATOM 2763 C CA . GLN A 1 345 ? -6.551 -29.310 91.937 1.00 47.62 345 GLN A CA 1
ATOM 2764 C C . GLN A 1 345 ? -5.812 -30.294 92.859 1.00 47.62 345 GLN A C 1
ATOM 2766 O O . GLN A 1 345 ? -6.465 -30.998 93.619 1.00 47.62 345 GLN A O 1
ATOM 2771 N N . THR A 1 346 ? -4.478 -30.315 92.873 1.00 48.91 346 THR A N 1
ATOM 2772 C CA . THR A 1 346 ? -3.683 -31.195 93.757 1.00 48.91 346 THR A CA 1
ATOM 2773 C C . THR A 1 346 ? -3.455 -30.646 95.172 1.00 48.91 346 THR A C 1
ATOM 2775 O O . THR A 1 346 ? -2.790 -31.293 95.972 1.00 48.91 346 THR A O 1
ATOM 2778 N N . GLN A 1 347 ? -4.004 -29.475 95.513 1.00 45.94 347 GLN A N 1
ATOM 2779 C CA . GLN A 1 347 ? -3.913 -28.861 96.851 1.00 45.94 347 GLN A CA 1
ATOM 2780 C C . GLN A 1 347 ? -5.197 -29.023 97.696 1.00 45.94 347 GLN A C 1
ATOM 2782 O O . GLN A 1 347 ? -5.329 -28.375 98.729 1.00 45.94 347 GLN A O 1
ATOM 2787 N N . LEU A 1 348 ? -6.156 -29.857 97.273 1.00 48.34 348 LEU A N 1
ATOM 2788 C CA . LEU A 1 348 ? -7.470 -29.989 97.930 1.00 48.34 348 LEU A CA 1
ATOM 2789 C C . LEU A 1 348 ? -7.922 -31.439 98.198 1.00 48.34 348 LEU A C 1
ATOM 2791 O O . LEU A 1 348 ? -9.113 -31.671 98.398 1.00 48.34 348 LEU A O 1
ATOM 2795 N N . SER A 1 349 ? -6.995 -32.402 98.245 1.00 38.31 349 SER A N 1
ATOM 2796 C CA . SER A 1 349 ? -7.271 -33.775 98.705 1.00 38.31 349 SER A CA 1
ATOM 2797 C C . SER A 1 349 ? -6.420 -34.158 99.901 1.00 38.31 349 SER A C 1
ATOM 2799 O O . SER A 1 349 ? -5.181 -34.034 99.753 1.00 38.31 349 SER A O 1
#

InterPro domains:
  IPR010617 Endosomal/lysosomal proton channel TMEM175-like [PF06736] (53-142)
  IPR010617 Endosomal/lysosomal proton channel TMEM175-like [PF06736] (278-301)

pLDDT: mean 70.64, std 19.83, range [28.33, 94.69]

Secondary structure (DSSP, 8-state):
--------------------------------PPP----SSSSSHHHHHHHHHHHHHHHHHHHHHHHHTTHHHHT----S-HHHHHHHHHHHHHHHHHHHHHHHHHHHHHHHHHHHHHHB-S--HHHHHHHHHHHHHHHHHHHHHHHHHH-TT-HHHHHHHHHHHHHHHHHHHHHHHHHHHSGGGB-HHHHT-TTHHHHHHHHHHHHHHHHHHHHHHHHHHTT-HHHHHHHHHHHHHHHHHHHHHHHHHHHHS------SSS-TTT-----SPPPHHHHHHHHHHHHHHHHHHHHHHHHHHHHHHHHHHHHHHHHHHHHHHHHHHHHHHHHHHHHHHHHHHHTTTTT--